Protein AF-A0A9E0HD94-F1 (afdb_monomer_lite)

Secondary structure (DSSP, 8-state):
---PPPP-----PPPPPPPPPPPPPPPPPPPPPPPPPPPPPPP----PPPTT--S-SEEEEEEEE-TTTSSEEEEEEEEESSS--B--HHHHHHHHHHS--EEEEE-TTS-EEEEEEE-TTS-TT-TT-EEEEEEE-TT-STTEEE-TTS-EEE-HHHHHTTSEEEEEEETTGGG-TTS-----EE-BEEETTEEEE--SSSSSPEEEEGGGGSSSS-EE-EE--SPPPSS-BS-EEEEEETTEEEEEEEEE-SSSSSS-EEEEEEE-TTS-EEEEEEEE-SSSSEEEEEEEEE-

pLDDT: mean 83.5, std 15.56, range [37.28, 98.56]

Foldseek 3Di:
DDDDDDDDDDDDDDDDDDDDDDDDDDDDDDDDDDDDDPDPDPDPPDPDPDPDDDAFQKWKWKWFQDPVVNDIFIGTQWGHAVHFIERPLCRNCVLLCVDWWWWFAQAFFRDTFWIFTFHNPFDSPDPVHTHGDTDGDVVTARQWDADPVRDIDGNVQCVVQRRIAMIMTGRPCPVPPPDDPDKAFWWWDADPQWIWTQQAQPPWIKIWHVCQPPDDFKTAIGTDPDDPHPDTIQKDHQDDDDLKGKIFRGWIRRNVPNGTWTWMWIGDNVHFIKIWIWTADPDHGMTGTRYMDTD

Radius of gyration: 24.47 Å; chains: 1; bounding box: 64×77×61 Å

Sequence (295 aa):
MERRFAWSVAVVLSCGRSAEPAGPVPASTPTPTPAPAPAPAPAAADAGPAPGTVGPRYLVGETCKSPQLGRPHLFPLFAGGDLAWTAEASAARAPLAEGPQRFQVLGSRGVRHGHILTDVNGVPDDPRGFVGESHYEEGSGPCAYRLPEQVYIIDAGCGDAGNCGISVAIRGDLAHPKKRPDIAVGQVCVVDAHLIGDLDGDGAAESFPLEGFRGPGDVEGVAHRGAPCPHPRFSWYRMRIGADVLDVLGAADLDRDGNLELLVAFTAAGGPRTVAIYTPASGPIRLERRAAVVR

Structure (mmCIF, N/CA/C/O backbone):
data_AF-A0A9E0HD94-F1
#
_entry.id   AF-A0A9E0HD94-F1
#
loop_
_atom_site.group_PDB
_atom_site.id
_atom_site.type_symbol
_atom_site.label_atom_id
_atom_site.label_alt_id
_atom_site.label_comp_id
_atom_site.label_asym_id
_atom_site.label_entity_id
_atom_site.label_seq_id
_atom_site.pdbx_PDB_ins_code
_atom_site.Cartn_x
_atom_site.Cartn_y
_atom_site.Cartn_z
_atom_site.occupancy
_atom_site.B_iso_or_equiv
_atom_site.auth_seq_id
_atom_site.auth_comp_id
_atom_site.auth_asym_id
_atom_site.auth_atom_id
_atom_site.pdbx_PDB_model_num
ATOM 1 N N . MET A 1 1 ? 44.224 12.547 -35.810 1.00 49.38 1 MET A N 1
ATOM 2 C CA . MET A 1 1 ? 44.662 11.629 -34.735 1.00 49.38 1 MET A CA 1
ATOM 3 C C . MET A 1 1 ? 43.560 10.596 -34.557 1.00 49.38 1 MET A C 1
ATOM 5 O O . MET A 1 1 ? 42.596 10.841 -33.846 1.00 49.38 1 MET A O 1
ATOM 9 N N . GLU A 1 2 ? 43.632 9.505 -35.314 1.00 37.28 2 GLU A N 1
ATOM 10 C CA . GLU A 1 2 ? 42.611 8.452 -35.337 1.00 37.28 2 GLU A CA 1
ATOM 11 C C . GLU A 1 2 ? 42.878 7.446 -34.211 1.00 37.28 2 GLU A C 1
ATOM 13 O O . GLU A 1 2 ? 43.965 6.873 -34.132 1.00 37.28 2 GLU A O 1
ATOM 18 N N . ARG A 1 3 ? 41.900 7.231 -33.324 1.00 52.31 3 ARG A N 1
ATOM 19 C CA . ARG A 1 3 ? 41.955 6.183 -32.297 1.00 52.31 3 ARG A CA 1
ATOM 20 C C . ARG A 1 3 ? 41.199 4.957 -32.800 1.00 52.31 3 ARG A C 1
ATOM 22 O O . ARG A 1 3 ? 39.976 4.970 -32.884 1.00 52.31 3 ARG A O 1
ATOM 29 N N . ARG A 1 4 ? 41.944 3.903 -33.133 1.00 55.53 4 ARG A N 1
ATOM 30 C CA . ARG A 1 4 ? 41.407 2.573 -33.438 1.00 55.53 4 ARG A CA 1
ATOM 31 C C . ARG A 1 4 ? 41.040 1.869 -32.129 1.00 55.53 4 ARG A C 1
ATOM 33 O O . ARG A 1 4 ? 41.898 1.704 -31.267 1.00 55.53 4 ARG A O 1
ATOM 40 N N . PHE A 1 5 ? 39.780 1.462 -31.994 1.00 56.91 5 PHE A N 1
ATOM 41 C CA . PHE A 1 5 ? 39.312 0.568 -30.934 1.00 56.91 5 PHE A CA 1
ATOM 42 C C . PHE A 1 5 ? 39.518 -0.884 -31.378 1.00 56.91 5 PHE A C 1
ATOM 44 O O . PHE A 1 5 ? 38.994 -1.299 -32.411 1.00 56.91 5 PHE A O 1
ATOM 51 N N . ALA A 1 6 ? 40.299 -1.641 -30.609 1.00 55.47 6 ALA A N 1
ATOM 52 C CA . ALA A 1 6 ? 40.468 -3.078 -30.783 1.00 55.47 6 ALA A CA 1
ATOM 53 C C . ALA A 1 6 ? 39.397 -3.819 -29.970 1.00 55.47 6 ALA A C 1
ATOM 55 O O . ALA A 1 6 ? 39.244 -3.574 -28.775 1.00 55.47 6 ALA A O 1
ATOM 56 N N . TRP A 1 7 ? 38.663 -4.714 -30.628 1.00 40.12 7 TRP A N 1
ATOM 57 C CA . TRP A 1 7 ? 37.743 -5.655 -29.997 1.00 40.12 7 TRP A CA 1
ATOM 58 C C . TRP A 1 7 ? 38.488 -6.955 -29.687 1.00 40.12 7 TRP A C 1
ATOM 60 O O . TRP A 1 7 ? 39.113 -7.530 -30.577 1.00 40.12 7 TRP A O 1
ATOM 70 N N . SER A 1 8 ? 38.391 -7.434 -28.448 1.00 54.84 8 SER A N 1
ATOM 71 C CA . SER A 1 8 ? 38.852 -8.769 -28.062 1.00 54.84 8 SER A CA 1
ATOM 72 C C . SER A 1 8 ? 37.667 -9.731 -28.080 1.00 54.84 8 SER A C 1
ATOM 74 O O . SER A 1 8 ? 36.743 -9.601 -27.281 1.00 54.84 8 SER A O 1
ATOM 76 N N . VAL A 1 9 ? 37.700 -10.696 -28.998 1.00 53.12 9 VAL A N 1
ATOM 77 C CA . VAL A 1 9 ? 36.790 -11.847 -29.038 1.00 53.12 9 VAL A CA 1
ATOM 78 C C . VAL A 1 9 ? 37.397 -12.949 -28.171 1.00 53.12 9 VAL A C 1
ATOM 80 O O . VAL A 1 9 ? 38.494 -13.423 -28.459 1.00 53.12 9 VAL A O 1
ATOM 83 N N . ALA A 1 10 ? 36.700 -13.359 -27.112 1.00 56.62 10 ALA A N 1
ATOM 84 C CA . ALA A 1 10 ? 37.068 -14.525 -26.315 1.00 56.62 10 ALA A CA 1
ATOM 85 C C . ALA A 1 10 ? 36.284 -15.749 -26.813 1.00 56.62 10 ALA A C 1
ATOM 87 O O . ALA A 1 10 ? 35.069 -15.831 -26.644 1.00 56.62 10 ALA A O 1
ATOM 88 N N . VAL A 1 11 ? 36.986 -16.695 -27.440 1.00 56.09 11 VAL A N 1
ATOM 89 C CA . VAL A 1 11 ? 36.462 -18.018 -27.805 1.00 56.09 11 VAL A CA 1
ATOM 90 C C . VAL A 1 11 ? 36.754 -18.967 -26.646 1.00 56.09 11 VAL A C 1
ATOM 92 O O . VAL A 1 11 ? 37.914 -19.258 -26.363 1.00 56.09 11 VAL A O 1
ATOM 95 N N . VAL A 1 12 ? 35.713 -19.451 -25.970 1.00 55.88 12 VAL A N 1
ATOM 96 C CA . VAL A 1 12 ? 35.840 -20.499 -24.950 1.00 55.88 12 VAL A CA 1
ATOM 97 C C . VAL A 1 12 ? 35.630 -21.851 -25.629 1.00 55.88 12 VAL A C 1
ATOM 99 O O . VAL A 1 12 ? 34.511 -22.206 -25.991 1.00 55.88 12 VAL A O 1
ATOM 102 N N . LEU A 1 13 ? 36.720 -22.600 -25.817 1.00 52.41 13 LEU A N 1
ATOM 103 C CA . LEU A 1 13 ? 36.672 -24.017 -26.171 1.00 52.41 13 LEU A CA 1
ATOM 104 C C . LEU A 1 13 ? 36.304 -24.839 -24.929 1.00 52.41 13 LEU A C 1
ATOM 106 O O . LEU A 1 13 ? 37.042 -24.866 -23.946 1.00 52.41 13 LEU A O 1
ATOM 110 N N . SER A 1 14 ? 35.167 -25.528 -24.992 1.00 48.47 14 SER A N 1
ATOM 111 C CA . SER A 1 14 ? 34.760 -26.550 -24.029 1.00 48.47 14 SER A CA 1
ATOM 112 C C . SER A 1 14 ? 35.257 -27.919 -24.507 1.00 48.47 14 SER A C 1
ATOM 114 O O . SER A 1 14 ? 34.906 -28.367 -25.599 1.00 48.47 14 SER A O 1
ATOM 116 N N . CYS A 1 15 ? 36.095 -28.577 -23.701 1.00 58.69 15 CYS A N 1
ATOM 117 C CA . CYS A 1 15 ? 36.523 -29.957 -23.921 1.00 58.69 15 CYS A CA 1
ATOM 118 C C . CYS A 1 15 ? 35.435 -30.934 -23.456 1.00 58.69 15 CYS A C 1
ATOM 120 O O . CYS A 1 15 ? 35.037 -30.926 -22.289 1.00 58.69 15 CYS A O 1
ATOM 122 N N . GLY A 1 16 ? 34.999 -31.806 -24.368 1.00 40.94 16 GLY A N 1
ATOM 123 C CA . GLY A 1 16 ? 34.119 -32.932 -24.075 1.00 40.94 16 GLY A CA 1
ATOM 124 C C . GLY A 1 16 ? 34.784 -33.963 -23.159 1.00 40.94 16 GLY A C 1
ATOM 125 O O . GLY A 1 16 ? 35.976 -34.248 -23.279 1.00 40.94 16 GLY A O 1
ATOM 126 N N . ARG A 1 17 ? 34.002 -34.530 -22.235 1.00 49.44 17 ARG A N 1
ATOM 127 C CA . ARG A 1 17 ? 34.401 -35.681 -21.417 1.00 49.44 17 ARG A CA 1
ATOM 128 C C . ARG A 1 17 ? 33.924 -36.976 -22.073 1.00 49.44 17 ARG A C 1
ATOM 130 O O . ARG A 1 17 ? 32.738 -37.125 -22.354 1.00 49.44 17 ARG A O 1
ATOM 137 N N . SER A 1 18 ? 34.873 -37.889 -22.280 1.00 59.66 18 SER A N 1
ATOM 138 C CA . SER A 1 18 ? 34.658 -39.293 -22.638 1.00 59.66 18 SER A CA 1
ATOM 139 C C . SER A 1 18 ? 33.723 -39.988 -21.653 1.00 59.66 18 SER A C 1
ATOM 141 O O . SER A 1 18 ? 33.903 -39.876 -20.441 1.00 59.66 18 SER A O 1
ATOM 143 N N . ALA A 1 19 ? 32.770 -40.745 -22.192 1.00 50.34 19 ALA A N 1
ATOM 144 C CA . ALA A 1 19 ? 31.975 -41.713 -21.454 1.00 50.34 19 ALA A CA 1
ATOM 145 C C . ALA A 1 19 ? 32.777 -43.013 -21.276 1.00 50.34 19 ALA A C 1
ATOM 147 O O . ALA A 1 19 ? 33.280 -43.578 -22.248 1.00 50.34 19 ALA A O 1
ATOM 148 N N . GLU A 1 20 ? 32.892 -43.467 -20.033 1.00 60.94 20 GLU A N 1
ATOM 149 C CA . GLU A 1 20 ? 33.501 -44.740 -19.642 1.00 60.94 20 GLU A CA 1
ATOM 150 C C . GLU A 1 20 ? 32.389 -45.794 -19.419 1.00 60.94 20 GLU A C 1
ATOM 152 O O . GLU A 1 20 ? 31.275 -45.415 -19.038 1.00 60.94 20 GLU A O 1
ATOM 157 N N . PRO A 1 21 ? 32.617 -47.099 -19.675 1.00 57.62 21 PRO A N 1
ATOM 158 C CA . PRO A 1 21 ? 31.572 -48.120 -19.584 1.00 57.62 21 PRO A CA 1
ATOM 159 C C . PRO A 1 21 ? 31.194 -48.456 -18.135 1.00 57.62 21 PRO A C 1
ATOM 161 O O . PRO A 1 21 ? 32.054 -48.642 -17.276 1.00 57.62 21 PRO A O 1
ATOM 164 N N . ALA A 1 22 ? 29.892 -48.601 -17.885 1.00 55.41 22 ALA A N 1
ATOM 165 C CA . ALA A 1 22 ? 29.335 -48.977 -16.590 1.00 55.41 22 ALA A CA 1
ATOM 166 C C . ALA A 1 22 ? 29.683 -50.429 -16.211 1.00 55.41 22 ALA A C 1
ATOM 168 O O . ALA A 1 22 ? 29.331 -51.374 -16.919 1.00 55.41 22 ALA A O 1
ATOM 169 N N . GLY A 1 23 ? 30.348 -50.598 -15.066 1.00 70.62 23 GLY A N 1
ATOM 170 C CA . GLY A 1 23 ? 30.504 -51.888 -14.394 1.00 70.62 23 GLY A CA 1
ATOM 171 C C . GLY A 1 23 ? 29.217 -52.339 -13.679 1.00 70.62 23 GLY A C 1
ATOM 172 O O . GLY A 1 23 ? 28.313 -51.530 -13.456 1.00 70.62 23 GLY A O 1
ATOM 173 N N . PRO A 1 24 ? 29.111 -53.630 -13.315 1.00 63.47 24 PRO A N 1
ATOM 174 C CA . PRO A 1 24 ? 27.914 -54.192 -12.697 1.00 63.47 24 PRO A CA 1
ATOM 175 C C . PRO A 1 24 ? 27.667 -53.631 -11.289 1.00 63.47 24 PRO A C 1
ATOM 177 O O . PRO A 1 24 ? 28.559 -53.593 -10.442 1.00 63.47 24 PRO A O 1
ATOM 180 N N . VAL A 1 25 ? 26.420 -53.215 -11.059 1.00 65.81 25 VAL A N 1
ATOM 181 C CA . VAL A 1 25 ? 25.910 -52.630 -9.812 1.00 65.81 25 VAL A CA 1
ATOM 182 C C . VAL A 1 25 ? 25.813 -53.710 -8.721 1.00 65.81 25 VAL A C 1
ATOM 184 O O . VAL A 1 25 ? 25.130 -54.714 -8.936 1.00 65.81 25 VAL A O 1
ATOM 187 N N . PRO A 1 26 ? 26.450 -53.541 -7.548 1.00 66.19 26 PRO A N 1
ATOM 188 C CA . PRO A 1 26 ? 26.246 -54.436 -6.414 1.00 66.19 26 PRO A CA 1
ATOM 189 C C . PRO A 1 26 ? 24.851 -54.241 -5.802 1.00 66.19 26 PRO A C 1
ATOM 191 O O . PRO A 1 26 ? 24.358 -53.120 -5.679 1.00 66.19 26 PRO A O 1
ATOM 194 N N . ALA A 1 27 ? 24.221 -55.350 -5.405 1.00 63.78 27 ALA A N 1
ATOM 195 C CA . ALA A 1 27 ? 22.911 -55.365 -4.764 1.00 63.78 27 ALA A CA 1
ATOM 196 C C . ALA A 1 27 ? 22.935 -54.571 -3.447 1.00 63.78 27 ALA A C 1
ATOM 198 O O . ALA A 1 27 ? 23.666 -54.904 -2.514 1.00 63.78 27 ALA A O 1
ATOM 199 N N . SER A 1 28 ? 22.131 -53.512 -3.382 1.00 61.22 28 SER A N 1
ATOM 200 C CA . SER A 1 28 ? 21.985 -52.657 -2.209 1.00 61.22 28 SER A CA 1
ATOM 201 C C . SER A 1 28 ? 21.146 -53.338 -1.127 1.00 61.22 28 SER A C 1
ATOM 203 O O . SER A 1 28 ? 19.985 -53.684 -1.350 1.00 61.22 28 SER A O 1
ATOM 205 N N . THR A 1 29 ? 21.735 -53.480 0.058 1.00 69.94 29 THR A N 1
ATOM 206 C CA . THR A 1 29 ? 21.058 -53.780 1.325 1.00 69.94 29 THR A CA 1
ATOM 207 C C . THR A 1 29 ? 19.918 -52.778 1.567 1.00 69.94 29 THR A C 1
ATOM 209 O O . THR A 1 29 ? 20.131 -51.582 1.354 1.00 69.94 29 THR A O 1
ATOM 212 N N . PRO A 1 30 ? 18.720 -53.208 2.008 1.00 66.88 30 PRO A N 1
ATOM 213 C CA . PRO A 1 30 ? 17.604 -52.298 2.238 1.00 66.88 30 PRO A CA 1
ATOM 214 C C . PRO A 1 30 ? 17.922 -51.299 3.358 1.00 66.88 30 PRO A C 1
ATOM 216 O O . PRO A 1 30 ? 18.213 -51.679 4.494 1.00 66.88 30 PRO A O 1
ATOM 219 N N . THR A 1 31 ? 17.850 -50.013 3.022 1.00 66.31 31 THR A N 1
ATOM 220 C CA . THR A 1 31 ? 17.909 -48.894 3.966 1.00 66.31 31 THR A CA 1
ATOM 221 C C . THR A 1 31 ? 16.679 -48.939 4.882 1.00 66.31 31 THR A C 1
ATOM 223 O O . THR A 1 31 ? 15.566 -49.094 4.373 1.00 66.31 31 THR A O 1
ATOM 226 N N . PRO A 1 32 ? 16.828 -48.808 6.213 1.00 69.69 32 PRO A N 1
ATOM 227 C CA . PRO A 1 32 ? 15.685 -48.754 7.118 1.00 69.69 32 PRO A CA 1
ATOM 228 C C . PRO A 1 32 ? 14.795 -47.546 6.798 1.00 69.69 32 PRO A C 1
ATOM 230 O O . PRO A 1 32 ? 15.285 -46.435 6.592 1.00 69.69 32 PRO A O 1
ATOM 233 N N . THR A 1 33 ? 13.482 -47.780 6.768 1.00 73.06 33 THR A N 1
ATOM 234 C CA . THR A 1 33 ? 12.446 -46.755 6.607 1.00 73.06 33 THR A CA 1
ATOM 235 C C . THR A 1 33 ? 12.655 -45.631 7.631 1.00 73.06 33 THR A C 1
ATOM 237 O O . THR A 1 33 ? 12.699 -45.923 8.830 1.00 73.06 33 THR A O 1
ATOM 240 N N . PRO A 1 34 ? 12.782 -44.359 7.206 1.00 67.69 34 PRO A N 1
ATOM 241 C CA . PRO A 1 34 ? 12.858 -43.239 8.131 1.00 67.69 34 PRO A CA 1
ATOM 242 C C . PRO A 1 34 ? 11.598 -43.192 8.995 1.00 67.69 34 PRO A C 1
ATOM 244 O O . PRO A 1 34 ? 10.483 -43.340 8.490 1.00 67.69 34 PRO A O 1
ATOM 247 N N . ALA A 1 35 ? 11.775 -42.979 10.298 1.00 75.00 35 ALA A N 1
ATOM 248 C CA . ALA A 1 35 ? 10.660 -42.707 11.191 1.00 75.00 35 ALA A CA 1
ATOM 249 C C . ALA A 1 35 ? 9.898 -41.456 10.701 1.00 75.00 35 ALA A C 1
ATOM 251 O O . ALA A 1 35 ? 10.542 -40.498 10.259 1.00 75.00 35 ALA A O 1
ATOM 252 N N . PRO A 1 36 ? 8.553 -41.450 10.750 1.00 70.56 36 PRO A N 1
ATOM 253 C CA . PRO A 1 36 ? 7.755 -40.314 10.309 1.00 70.56 36 PRO A CA 1
ATOM 254 C C . PRO A 1 36 ? 8.173 -39.046 11.057 1.00 70.56 36 PRO A C 1
ATOM 256 O O . PRO A 1 36 ? 8.326 -39.054 12.281 1.00 70.56 36 PRO A O 1
ATOM 259 N N . ALA A 1 37 ? 8.377 -37.965 10.301 1.00 71.88 37 ALA A N 1
ATOM 260 C CA . ALA A 1 37 ? 8.676 -36.657 10.861 1.00 71.88 37 ALA A CA 1
ATOM 261 C C . ALA A 1 37 ? 7.563 -36.253 11.851 1.00 71.88 37 ALA A C 1
ATOM 263 O O . ALA A 1 37 ? 6.385 -36.479 11.553 1.00 71.88 37 ALA A O 1
ATOM 264 N N . PRO A 1 38 ? 7.904 -35.681 13.021 1.00 66.81 38 PRO A N 1
ATOM 265 C CA . PRO A 1 38 ? 6.902 -35.201 13.957 1.00 66.81 38 PRO A CA 1
ATOM 266 C C . PRO A 1 38 ? 5.996 -34.189 13.257 1.00 66.81 38 PRO A C 1
ATOM 268 O O . PRO A 1 38 ? 6.482 -33.286 12.573 1.00 66.81 38 PRO A O 1
ATOM 271 N N . ALA A 1 39 ? 4.684 -34.358 13.425 1.00 63.44 39 ALA A N 1
ATOM 272 C CA . ALA A 1 39 ? 3.703 -33.406 12.927 1.00 63.44 39 ALA A CA 1
ATOM 273 C C . ALA A 1 39 ? 4.068 -31.994 13.428 1.00 63.44 39 ALA A C 1
ATOM 275 O O . ALA A 1 39 ? 4.408 -31.854 14.610 1.00 63.44 39 ALA A O 1
ATOM 276 N N . PRO A 1 40 ? 4.036 -30.964 12.562 1.00 59.16 40 PRO A N 1
ATOM 277 C CA . PRO A 1 40 ? 4.337 -29.603 12.977 1.00 59.16 40 PRO A CA 1
ATOM 278 C C . PRO A 1 40 ? 3.433 -29.224 14.149 1.00 59.16 40 PRO A C 1
ATOM 280 O O . PRO A 1 40 ? 2.220 -29.442 14.118 1.00 59.16 40 PRO A O 1
ATOM 283 N N . ALA A 1 41 ? 4.050 -28.703 15.211 1.00 55.62 41 ALA A N 1
ATOM 284 C CA . ALA A 1 41 ? 3.321 -28.189 16.357 1.00 55.62 41 ALA A CA 1
ATOM 285 C C . ALA A 1 41 ? 2.321 -27.126 15.862 1.00 55.62 41 ALA A C 1
ATOM 287 O O . ALA A 1 41 ? 2.722 -26.276 15.061 1.00 55.62 41 ALA A O 1
ATOM 288 N N . PRO A 1 42 ? 1.049 -27.152 16.303 1.00 47.34 42 PRO A N 1
ATOM 289 C CA . PRO A 1 42 ? 0.081 -26.132 15.927 1.00 47.34 42 PRO A CA 1
ATOM 290 C C . PRO A 1 42 ? 0.661 -24.757 16.248 1.00 47.34 42 PRO A C 1
ATOM 292 O O . PRO A 1 42 ? 1.047 -24.503 17.394 1.00 47.34 42 PRO A O 1
ATOM 295 N N . ALA A 1 43 ? 0.746 -23.887 15.241 1.00 49.41 43 ALA A N 1
ATOM 296 C CA . ALA A 1 43 ? 1.046 -22.484 15.472 1.00 49.41 43 ALA A CA 1
ATOM 297 C C . ALA A 1 43 ? 0.063 -21.974 16.532 1.00 49.41 43 ALA A C 1
ATOM 299 O O . ALA A 1 43 ? -1.136 -22.252 16.454 1.00 49.41 43 ALA A O 1
ATOM 300 N N . ALA A 1 44 ? 0.581 -21.311 17.569 1.00 43.06 44 ALA A N 1
ATOM 301 C CA . ALA A 1 44 ? -0.241 -20.817 18.660 1.00 43.06 44 ALA A CA 1
ATOM 302 C C . ALA A 1 44 ? -1.353 -19.940 18.074 1.00 43.06 44 ALA A C 1
ATOM 304 O O . ALA A 1 44 ? -1.072 -18.876 17.526 1.00 43.06 44 ALA A O 1
ATOM 305 N N . ALA A 1 45 ? -2.598 -20.412 18.168 1.00 47.97 45 ALA A N 1
ATOM 306 C CA . ALA A 1 45 ? -3.758 -19.652 17.743 1.00 47.97 45 ALA A CA 1
ATOM 307 C C . ALA A 1 45 ? -3.740 -18.324 18.502 1.00 47.97 45 ALA A C 1
ATOM 309 O O . ALA A 1 45 ? -3.836 -18.294 19.733 1.00 47.97 45 ALA A O 1
ATOM 310 N N . ASP A 1 46 ? -3.547 -17.228 17.771 1.00 49.59 46 ASP A N 1
ATOM 311 C CA . ASP A 1 46 ? -3.693 -15.903 18.338 1.00 49.59 46 ASP A CA 1
ATOM 312 C C . ASP A 1 46 ? -5.095 -15.815 18.928 1.00 49.59 46 ASP A C 1
ATOM 314 O O . ASP A 1 46 ? -6.079 -16.001 18.215 1.00 49.59 46 ASP A O 1
ATOM 318 N N . ALA A 1 47 ? -5.173 -15.586 20.242 1.00 51.75 47 ALA A N 1
ATOM 319 C CA . ALA A 1 47 ? -6.427 -15.342 20.934 1.00 51.75 47 ALA A CA 1
ATOM 320 C C . ALA A 1 47 ? -7.140 -14.194 20.212 1.00 51.75 47 ALA A C 1
ATOM 322 O O . ALA A 1 47 ? -6.741 -13.033 20.327 1.00 51.75 47 ALA A O 1
ATOM 323 N N . GLY A 1 48 ? -8.123 -14.556 19.389 1.00 48.50 48 GLY A N 1
ATOM 324 C CA . GLY A 1 48 ? -8.903 -13.611 18.614 1.00 48.50 48 GLY A CA 1
ATOM 325 C C . GLY A 1 48 ? -9.629 -12.634 19.538 1.00 48.50 48 GLY A C 1
ATOM 326 O O . GLY A 1 48 ? -9.817 -12.923 20.726 1.00 48.50 48 GLY A O 1
ATOM 327 N N . PRO A 1 49 ? -10.028 -11.465 19.015 1.00 48.38 49 PRO A N 1
ATOM 328 C CA . PRO A 1 49 ? -10.845 -10.526 19.768 1.00 48.38 49 PRO A CA 1
ATOM 329 C C . PRO A 1 49 ? -12.108 -11.217 20.304 1.00 48.38 49 PRO A C 1
ATOM 331 O O . PRO A 1 49 ? -12.643 -12.141 19.688 1.00 48.38 49 PRO A O 1
ATOM 334 N N . ALA A 1 50 ? -12.564 -10.780 21.481 1.00 49.66 50 ALA A N 1
ATOM 335 C CA . ALA A 1 50 ? -13.752 -11.328 22.121 1.00 49.66 50 ALA A CA 1
ATOM 336 C C . ALA A 1 50 ? -14.956 -11.289 21.153 1.00 49.66 50 ALA A C 1
ATOM 338 O O . ALA A 1 50 ? -15.166 -10.270 20.489 1.00 49.66 50 ALA A O 1
ATOM 339 N N . PRO A 1 51 ? -15.757 -12.365 21.067 1.00 44.00 51 PRO A N 1
ATOM 340 C CA . PRO A 1 51 ? -16.925 -12.412 20.196 1.00 44.00 51 PRO A CA 1
ATOM 341 C C . PRO A 1 51 ? -17.935 -11.352 20.652 1.00 44.00 51 PRO A C 1
ATOM 343 O O . PRO A 1 51 ? -18.509 -11.468 21.733 1.00 44.00 51 PRO A O 1
ATOM 346 N N . GLY A 1 52 ? -18.138 -10.294 19.862 1.00 49.72 52 GLY A N 1
ATOM 347 C CA . GLY A 1 52 ? -19.127 -9.271 20.216 1.00 49.72 52 GLY A CA 1
ATOM 348 C C . GLY A 1 52 ? -19.244 -8.062 19.293 1.00 49.72 52 GLY A C 1
ATOM 349 O O . GLY A 1 52 ? -20.334 -7.508 19.184 1.00 49.72 52 GLY A O 1
ATOM 350 N N . THR A 1 53 ? -18.189 -7.660 18.588 1.00 54.59 53 THR A N 1
ATOM 351 C CA . THR A 1 53 ? -18.245 -6.487 17.700 1.00 54.59 53 THR A CA 1
ATOM 352 C C . THR A 1 53 ? -17.874 -6.863 16.277 1.00 54.59 53 THR A C 1
ATOM 354 O O . THR A 1 53 ? -16.701 -6.986 15.940 1.00 54.59 53 THR A O 1
ATOM 357 N N . VAL A 1 54 ? -18.892 -7.000 15.423 1.00 66.56 54 VAL A N 1
ATOM 358 C CA . VAL A 1 54 ? -18.709 -7.025 13.967 1.00 66.56 54 VAL A CA 1
ATOM 359 C C . VAL A 1 54 ? -18.126 -5.671 13.564 1.00 66.56 54 VAL A C 1
ATOM 361 O O . VAL A 1 54 ? -18.784 -4.640 13.678 1.00 66.56 54 VAL A O 1
ATOM 364 N N . GLY A 1 55 ? -16.864 -5.650 13.162 1.00 70.12 55 GLY A N 1
ATOM 365 C CA . GLY A 1 55 ? -16.181 -4.456 12.686 1.00 70.12 55 GLY A CA 1
ATOM 366 C C . GLY A 1 55 ? -14.794 -4.816 12.169 1.00 70.12 55 GLY A C 1
ATOM 367 O O . GLY A 1 55 ? -14.365 -5.956 12.343 1.00 70.12 55 GLY A O 1
ATOM 368 N N . PRO A 1 56 ? -14.088 -3.876 11.527 1.00 78.56 56 PRO A N 1
ATOM 369 C CA . PRO A 1 56 ? -12.803 -4.187 10.930 1.00 78.56 56 PRO A CA 1
ATOM 370 C C . PRO A 1 56 ? -11.809 -4.623 12.004 1.00 78.56 56 PRO A C 1
ATOM 372 O O . PRO A 1 56 ? -11.688 -3.997 13.064 1.00 78.56 56 PRO A O 1
ATOM 375 N N . ARG A 1 57 ? -11.110 -5.718 11.717 1.00 88.88 57 ARG A N 1
ATOM 376 C CA . ARG A 1 57 ? -10.041 -6.254 12.559 1.00 88.88 57 ARG A CA 1
ATOM 377 C C . ARG A 1 57 ? -8.721 -5.549 12.275 1.00 88.88 57 ARG A C 1
ATOM 379 O O . ARG A 1 57 ? -7.939 -5.334 13.201 1.00 88.88 57 ARG A O 1
ATOM 386 N N . TYR A 1 58 ? -8.507 -5.160 11.023 1.00 92.50 58 TYR A N 1
ATOM 387 C CA . TYR A 1 58 ? -7.283 -4.529 10.554 1.00 92.50 58 TYR A CA 1
ATOM 388 C C . TYR A 1 58 ? -7.570 -3.129 10.030 1.00 92.50 58 TYR A C 1
ATOM 390 O O . TYR A 1 58 ? -8.577 -2.889 9.360 1.00 92.50 58 TYR A O 1
ATOM 398 N N . LEU A 1 59 ? -6.659 -2.211 10.335 1.00 94.12 59 LEU A N 1
ATOM 399 C CA . LEU A 1 59 ? -6.634 -0.866 9.780 1.00 94.12 59 LEU A CA 1
ATOM 400 C C . LEU A 1 59 ? -5.299 -0.655 9.103 1.00 94.12 59 LEU A C 1
ATOM 402 O O . LEU A 1 59 ? -4.250 -0.902 9.698 1.00 94.12 59 LEU A O 1
ATOM 406 N N . VAL A 1 60 ? -5.345 -0.140 7.886 1.00 95.94 60 VAL A N 1
ATOM 407 C CA . VAL A 1 60 ? -4.152 0.184 7.118 1.00 95.94 60 VAL A CA 1
ATOM 408 C C . VAL A 1 60 ? -4.150 1.674 6.864 1.00 95.94 60 VAL A C 1
ATOM 410 O O . VAL A 1 60 ? -5.141 2.250 6.413 1.00 95.94 60 VAL A O 1
ATOM 413 N N . GLY A 1 61 ? -3.035 2.311 7.183 1.00 95.00 61 GLY A N 1
ATOM 414 C CA . GLY A 1 61 ? -2.838 3.731 6.988 1.00 95.00 61 GLY A CA 1
ATOM 415 C C . GLY A 1 61 ? -1.516 4.037 6.310 1.00 95.00 61 GLY A C 1
ATOM 416 O O . GLY A 1 61 ? -0.559 3.266 6.380 1.00 95.00 61 GLY A O 1
ATOM 417 N N . GLU A 1 62 ? -1.451 5.202 5.690 1.00 94.12 62 GLU A N 1
ATOM 418 C CA . GLU A 1 62 ? -0.215 5.780 5.194 1.00 94.12 62 GLU A CA 1
ATOM 419 C C . GLU A 1 62 ? 0.379 6.669 6.283 1.00 94.12 62 GLU A C 1
ATOM 421 O O . GLU A 1 62 ? -0.244 7.633 6.724 1.00 94.12 62 GLU A O 1
ATOM 426 N N . THR A 1 63 ? 1.584 6.345 6.733 1.00 93.31 63 THR A N 1
ATOM 427 C CA . THR A 1 63 ? 2.329 7.172 7.676 1.00 93.31 63 THR A CA 1
ATOM 428 C C . THR A 1 63 ? 3.341 8.004 6.908 1.00 93.31 63 THR A C 1
ATOM 430 O O . THR A 1 63 ? 4.224 7.453 6.255 1.00 93.31 63 THR A O 1
ATOM 433 N N . CYS A 1 64 ? 3.246 9.325 7.026 1.00 90.38 64 CYS A N 1
ATOM 434 C CA . CYS A 1 64 ? 4.121 10.275 6.351 1.00 90.38 64 CYS A CA 1
ATOM 435 C C . CYS A 1 64 ? 4.871 11.141 7.360 1.00 90.38 64 CYS A C 1
ATOM 437 O O . CYS A 1 64 ? 4.336 11.500 8.410 1.00 90.38 64 CYS A O 1
ATOM 439 N N . LYS A 1 65 ? 6.098 11.555 7.035 1.00 85.94 65 LYS A N 1
ATOM 440 C CA . LYS A 1 65 ? 6.835 12.554 7.825 1.00 85.94 65 LYS A CA 1
ATOM 441 C C . LYS A 1 65 ? 6.870 13.888 7.081 1.00 85.94 65 LYS A C 1
ATOM 443 O O . LYS A 1 65 ? 7.647 14.075 6.149 1.00 85.94 65 LYS A O 1
ATOM 448 N N . SER A 1 66 ? 6.041 14.829 7.536 1.00 77.00 66 SER A N 1
ATOM 449 C CA . SER A 1 66 ? 5.993 16.198 7.008 1.00 77.00 66 SER A CA 1
ATOM 450 C C . SER A 1 66 ? 7.066 17.062 7.684 1.00 77.00 66 SER A C 1
ATOM 452 O O . SER A 1 66 ? 7.113 17.108 8.919 1.00 77.00 66 SER A O 1
ATOM 454 N N . PRO A 1 67 ? 7.890 17.799 6.916 1.00 75.06 67 PRO A N 1
ATOM 455 C CA . PRO A 1 67 ? 8.790 18.805 7.476 1.00 75.06 67 PRO A CA 1
ATOM 456 C C . PRO A 1 67 ? 8.052 19.893 8.267 1.00 75.06 67 PRO A C 1
ATOM 458 O O . PRO A 1 67 ? 8.550 20.345 9.291 1.00 75.06 67 PRO A O 1
ATOM 461 N N . GLN A 1 68 ? 6.852 20.285 7.822 1.00 77.38 68 GLN A N 1
ATOM 462 C CA . GLN A 1 68 ? 6.048 21.340 8.446 1.00 77.38 68 GLN A CA 1
ATOM 463 C C . GLN A 1 68 ? 5.519 20.929 9.821 1.00 77.38 68 GLN A C 1
ATOM 465 O O . GLN A 1 68 ? 5.479 21.748 10.735 1.00 77.38 68 GLN A O 1
ATOM 470 N N . LEU A 1 69 ? 5.109 19.667 9.971 1.00 72.94 69 LEU A N 1
ATOM 471 C CA . LEU A 1 69 ? 4.621 19.149 11.249 1.00 72.94 69 LEU A CA 1
ATOM 472 C C . LEU A 1 69 ? 5.762 18.744 12.188 1.00 72.94 69 LEU A C 1
ATOM 474 O O . LEU A 1 69 ? 5.529 18.571 13.381 1.00 72.94 69 LEU A O 1
ATOM 478 N N . GLY A 1 70 ? 6.976 18.543 11.662 1.00 78.75 70 GLY A N 1
ATOM 479 C CA . GLY A 1 70 ? 8.141 18.087 12.427 1.00 78.75 70 GLY A CA 1
ATOM 480 C C . GLY A 1 70 ? 7.996 16.677 13.017 1.00 78.75 70 GLY A C 1
ATOM 481 O O . GLY A 1 70 ? 8.905 16.197 13.690 1.00 78.75 70 GLY A O 1
ATOM 482 N N . ARG A 1 71 ? 6.872 15.997 12.761 1.00 81.12 71 ARG A N 1
ATOM 483 C CA . ARG A 1 71 ? 6.524 14.685 13.310 1.00 81.12 71 ARG A CA 1
ATOM 484 C C . ARG A 1 71 ? 5.736 13.843 12.302 1.00 81.12 71 ARG A C 1
ATOM 486 O O . ARG A 1 71 ? 5.101 14.406 11.401 1.00 81.12 71 ARG A O 1
ATOM 493 N N 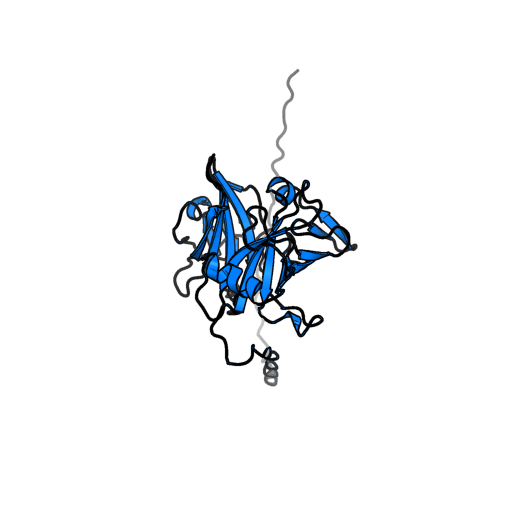. PRO A 1 72 ? 5.783 12.506 12.419 1.00 85.06 72 PRO A N 1
ATOM 494 C CA . PRO A 1 72 ? 4.974 11.631 11.586 1.00 85.06 72 PRO A CA 1
ATOM 495 C C . PRO A 1 72 ? 3.478 11.816 11.837 1.00 85.06 72 PRO A C 1
ATOM 497 O O . PRO A 1 72 ? 3.053 12.086 12.959 1.00 85.06 72 PRO A O 1
ATOM 500 N N . HIS A 1 73 ? 2.699 11.679 10.776 1.00 88.06 73 HIS A N 1
ATOM 501 C CA . HIS A 1 73 ? 1.245 11.750 10.786 1.00 88.06 73 HIS A CA 1
ATOM 502 C C . HIS A 1 73 ? 0.688 10.605 9.942 1.00 88.06 73 HIS A C 1
ATOM 504 O O . HIS A 1 73 ? 1.351 10.108 9.030 1.00 88.06 73 HIS A O 1
ATOM 510 N N . LEU A 1 74 ? -0.510 10.167 10.296 1.00 91.00 74 LEU A N 1
ATOM 511 C CA . LEU A 1 74 ? -1.149 8.965 9.792 1.00 91.00 74 LEU A CA 1
ATOM 512 C C . LEU A 1 74 ? -2.396 9.326 8.991 1.00 91.00 74 LEU A C 1
ATOM 514 O O . LEU A 1 74 ? -3.246 10.085 9.446 1.00 91.00 74 LEU A O 1
ATOM 518 N N . PHE A 1 75 ? -2.564 8.696 7.842 1.00 91.75 75 PHE A N 1
ATOM 519 C CA . PHE A 1 75 ? -3.780 8.770 7.053 1.00 91.75 75 PHE A CA 1
ATOM 520 C C . PHE A 1 75 ? -4.414 7.389 6.982 1.00 91.75 75 PHE A C 1
ATOM 522 O O . PHE A 1 75 ? -3.873 6.528 6.293 1.00 91.75 75 PHE A O 1
ATOM 529 N N . PRO A 1 76 ? -5.532 7.144 7.681 1.00 91.38 76 PRO A N 1
ATOM 530 C CA . PRO A 1 76 ? -6.263 5.891 7.556 1.00 91.38 76 PRO A CA 1
ATOM 531 C C . PRO A 1 76 ? -6.740 5.737 6.114 1.00 91.38 76 PRO A C 1
ATOM 533 O O . PRO A 1 76 ? -7.388 6.641 5.585 1.00 91.38 76 PRO A O 1
ATOM 536 N N . LEU A 1 77 ? -6.377 4.625 5.480 1.00 93.75 77 LEU A N 1
ATOM 537 C CA . LEU A 1 77 ? -6.705 4.345 4.085 1.00 93.75 77 LEU A CA 1
ATOM 538 C C . LEU A 1 77 ? -7.782 3.275 3.995 1.00 93.75 77 LEU A C 1
ATOM 540 O O . LEU A 1 77 ? -8.779 3.466 3.306 1.00 93.75 77 LEU A O 1
ATOM 544 N N . PHE A 1 78 ? -7.572 2.160 4.698 1.00 96.06 78 PHE A N 1
ATOM 545 C CA . PHE A 1 78 ? -8.392 0.968 4.548 1.00 96.06 78 PHE A CA 1
ATOM 546 C C . PHE A 1 78 ? -8.746 0.342 5.888 1.00 96.06 78 PHE A C 1
ATOM 548 O O . PHE A 1 78 ? -7.997 0.422 6.865 1.00 96.06 78 PHE A O 1
ATOM 555 N N . ALA A 1 79 ? -9.887 -0.329 5.889 1.00 94.62 79 ALA A N 1
ATOM 556 C CA . ALA A 1 79 ? -10.352 -1.196 6.954 1.00 94.62 79 ALA A CA 1
ATOM 557 C C . ALA A 1 79 ? -10.683 -2.572 6.362 1.00 94.62 79 ALA A C 1
ATOM 559 O O . ALA A 1 79 ? -11.238 -2.640 5.265 1.00 94.62 79 ALA A O 1
ATOM 560 N N . GLY A 1 80 ? -10.343 -3.648 7.072 1.00 93.44 80 GLY A N 1
ATOM 561 C CA . GLY A 1 80 ? -10.558 -5.021 6.602 1.00 93.44 80 GLY A CA 1
ATOM 562 C C . GLY A 1 80 ? -10.466 -6.076 7.705 1.00 93.44 80 GLY A C 1
ATOM 563 O O . GLY A 1 80 ? -10.529 -5.757 8.900 1.00 93.44 80 GLY A O 1
ATOM 564 N N . GLY A 1 81 ? -10.328 -7.338 7.298 1.00 86.62 81 GLY A N 1
ATOM 565 C CA . GLY A 1 81 ? -10.284 -8.519 8.163 1.00 86.62 81 GLY A CA 1
ATOM 566 C C . GLY A 1 81 ? -11.525 -9.377 7.991 1.00 86.62 81 GLY A C 1
ATOM 567 O O . GLY A 1 81 ? -11.776 -9.883 6.908 1.00 86.62 81 GLY A O 1
ATOM 568 N N . ASP A 1 82 ? -12.349 -9.488 9.034 1.00 81.69 82 ASP A N 1
ATOM 569 C CA . ASP A 1 82 ? -13.597 -10.271 8.968 1.00 81.69 82 ASP A CA 1
ATOM 570 C C . ASP A 1 82 ? -14.630 -9.683 7.975 1.00 81.69 82 ASP A C 1
ATOM 572 O O . ASP A 1 82 ? -15.666 -10.287 7.698 1.00 81.69 82 ASP A O 1
ATOM 576 N N . LEU A 1 83 ? -14.359 -8.483 7.452 1.00 83.75 83 LEU A N 1
ATOM 577 C CA . LEU A 1 83 ? -15.107 -7.808 6.400 1.00 83.75 83 LEU A CA 1
ATOM 578 C C . LEU A 1 83 ? -14.198 -7.604 5.188 1.00 83.75 83 LEU A C 1
ATOM 580 O O . LEU A 1 83 ? -12.992 -7.402 5.340 1.00 83.75 83 LEU A O 1
ATOM 584 N N . ALA A 1 84 ? -14.802 -7.554 3.999 1.00 92.06 84 ALA A N 1
ATOM 585 C CA . ALA A 1 84 ? -14.097 -7.166 2.785 1.00 92.06 84 ALA A CA 1
ATOM 586 C C . ALA A 1 84 ? -13.401 -5.806 2.960 1.00 92.06 84 ALA A C 1
ATOM 588 O O . ALA A 1 84 ? -13.958 -4.886 3.571 1.00 92.06 84 ALA A O 1
ATOM 589 N N . TRP A 1 85 ? -12.199 -5.685 2.395 1.00 96.06 85 TRP A N 1
ATOM 590 C CA . TRP A 1 85 ? -11.442 -4.439 2.391 1.00 96.06 85 TRP A CA 1
ATOM 591 C C . TRP A 1 85 ? -12.284 -3.283 1.846 1.00 96.06 85 TRP A C 1
ATOM 593 O O . TRP A 1 85 ? -12.900 -3.381 0.787 1.00 96.06 85 TRP A O 1
ATOM 603 N N . THR A 1 86 ? -12.287 -2.167 2.568 1.00 95.94 86 THR A N 1
ATOM 604 C CA . THR A 1 86 ? -13.020 -0.958 2.192 1.00 95.94 86 THR A CA 1
ATOM 605 C C . THR A 1 86 ? -12.162 0.286 2.372 1.00 95.94 86 THR A C 1
ATOM 607 O O . THR A 1 86 ? -11.346 0.364 3.291 1.00 95.94 86 THR A O 1
ATOM 610 N N . ALA A 1 87 ? -12.367 1.262 1.487 1.00 95.06 87 ALA A N 1
ATOM 611 C CA . ALA A 1 87 ? -11.788 2.604 1.554 1.00 95.06 87 ALA A CA 1
ATOM 612 C C . ALA A 1 87 ? -12.785 3.646 2.092 1.00 95.06 87 ALA A C 1
ATOM 614 O O . ALA A 1 87 ? -12.499 4.844 2.083 1.00 95.06 87 ALA A O 1
ATOM 615 N N . GLU A 1 88 ? -13.967 3.211 2.542 1.00 93.62 88 GLU A N 1
ATOM 616 C CA . GLU A 1 88 ? -14.953 4.105 3.140 1.00 93.62 88 GLU A CA 1
ATOM 617 C C . GLU A 1 88 ? -14.362 4.777 4.380 1.00 93.62 88 GLU A C 1
ATOM 619 O O . GLU A 1 88 ? -13.978 4.119 5.353 1.00 93.62 88 GLU A O 1
ATOM 624 N N . ALA A 1 89 ? -14.308 6.110 4.358 1.00 88.88 89 ALA A N 1
ATOM 625 C CA . ALA A 1 89 ? -13.662 6.884 5.413 1.00 88.88 89 ALA A CA 1
ATOM 626 C C . ALA A 1 89 ? -14.290 6.618 6.789 1.00 88.88 89 ALA A C 1
ATOM 628 O O . ALA A 1 89 ? -13.578 6.573 7.791 1.00 88.88 89 ALA A O 1
ATOM 629 N N . SER A 1 90 ? -15.606 6.391 6.845 1.00 89.25 90 SER A N 1
ATOM 630 C CA . SER A 1 90 ? -16.307 6.042 8.081 1.00 89.25 90 SER A CA 1
ATOM 631 C C . SER A 1 90 ? -15.831 4.704 8.653 1.00 89.25 90 SER A C 1
ATOM 633 O O . SER A 1 90 ? -15.619 4.613 9.857 1.00 89.25 90 SER A O 1
ATOM 635 N N . ALA A 1 91 ? -15.576 3.694 7.817 1.00 90.56 91 ALA A N 1
ATOM 636 C CA . ALA A 1 91 ? -15.073 2.394 8.256 1.00 90.56 91 ALA A CA 1
ATOM 637 C C . ALA A 1 91 ? -13.603 2.460 8.701 1.00 90.56 91 ALA A C 1
ATOM 639 O O . ALA A 1 91 ? -13.261 1.937 9.761 1.00 90.56 91 ALA A O 1
ATOM 640 N N . ALA A 1 92 ? -12.746 3.147 7.938 1.00 89.38 92 ALA A N 1
ATOM 641 C CA . ALA A 1 92 ? -11.328 3.310 8.275 1.00 89.38 92 ALA A CA 1
ATOM 642 C C . ALA A 1 92 ? -11.100 4.174 9.530 1.00 89.38 92 ALA A C 1
ATOM 644 O O . ALA A 1 92 ? -10.094 4.007 10.222 1.00 89.38 92 ALA A O 1
ATOM 645 N N . ARG A 1 93 ? -12.026 5.093 9.843 1.00 88.25 93 ARG A N 1
ATOM 646 C CA . ARG A 1 93 ? -11.917 6.012 10.989 1.00 88.25 93 ARG A CA 1
ATOM 647 C C . ARG A 1 93 ? -12.727 5.603 12.210 1.00 88.25 93 ARG A C 1
ATOM 649 O O . ARG A 1 93 ? -12.347 6.006 13.304 1.00 88.25 93 ARG A O 1
ATOM 656 N N . ALA A 1 94 ? -13.799 4.821 12.069 1.00 87.00 94 ALA A N 1
ATOM 657 C CA . ALA A 1 94 ? -14.651 4.444 13.200 1.00 87.00 94 ALA A CA 1
ATOM 658 C C . ALA A 1 94 ? -13.857 3.873 14.393 1.00 87.00 94 ALA A C 1
ATOM 660 O O . ALA A 1 94 ? -14.057 4.364 15.503 1.00 87.00 94 ALA A O 1
ATOM 661 N N . PRO A 1 95 ? -12.878 2.964 14.210 1.00 87.75 95 PRO A N 1
ATOM 662 C CA . PRO A 1 95 ? -12.087 2.466 15.340 1.00 87.75 95 PRO A CA 1
ATOM 663 C C . PRO A 1 95 ? -11.240 3.533 16.045 1.00 87.75 95 PRO A C 1
ATOM 665 O O . PRO A 1 95 ? -10.893 3.366 17.210 1.00 87.75 95 PRO A O 1
ATOM 668 N N . LEU A 1 96 ? -10.897 4.626 15.360 1.00 86.19 96 LEU A N 1
ATOM 669 C CA . LEU A 1 96 ? -10.149 5.750 15.936 1.00 86.19 96 LEU A CA 1
ATOM 670 C C . LEU A 1 96 ? -11.042 6.618 16.828 1.00 86.19 96 LEU A C 1
ATOM 672 O O . LEU A 1 96 ? -10.551 7.236 17.765 1.00 86.19 96 LEU A O 1
ATOM 676 N N . ALA A 1 97 ? -12.352 6.641 16.560 1.00 84.38 97 ALA A N 1
ATOM 677 C CA . ALA A 1 97 ? -13.335 7.308 17.411 1.00 84.38 97 ALA A CA 1
ATOM 678 C C . ALA A 1 97 ? -13.676 6.489 18.671 1.00 84.38 97 ALA A C 1
ATOM 680 O O . ALA A 1 97 ? -14.117 7.051 19.670 1.00 84.38 97 ALA A O 1
ATOM 681 N N . GLU A 1 98 ? -13.463 5.170 18.642 1.00 85.25 98 GLU A N 1
ATOM 682 C CA . GLU A 1 98 ? -13.666 4.281 19.796 1.00 85.25 98 GLU A CA 1
ATOM 683 C C . GLU A 1 98 ? -12.536 4.379 20.832 1.00 85.25 98 GLU A C 1
ATOM 685 O O . GLU A 1 98 ? -12.722 4.016 21.995 1.00 85.25 98 GLU A O 1
ATOM 690 N N . GLY A 1 99 ? -11.360 4.858 20.423 1.00 87.06 99 GLY A N 1
ATOM 691 C CA . GLY A 1 99 ? -10.202 5.033 21.287 1.00 87.06 99 GLY A CA 1
ATOM 692 C C . GLY A 1 99 ? -8.883 5.008 20.515 1.00 87.06 99 GLY A C 1
ATOM 693 O O . GLY A 1 99 ? -8.875 4.891 19.286 1.00 87.06 99 GLY A O 1
ATOM 694 N N . PRO A 1 100 ? -7.744 5.096 21.227 1.00 89.12 100 PRO A N 1
ATOM 695 C CA . PRO A 1 100 ? -6.431 5.045 20.608 1.00 89.12 100 PRO A CA 1
ATOM 696 C C . PRO A 1 100 ? -6.256 3.750 19.817 1.00 89.12 100 PRO A C 1
ATOM 698 O O . PRO A 1 100 ? -6.770 2.695 20.185 1.00 89.12 100 PRO A O 1
ATOM 701 N N . GLN A 1 101 ? -5.486 3.814 18.743 1.00 90.31 101 GLN A N 1
ATOM 702 C CA . GLN A 1 101 ? -5.067 2.656 17.971 1.00 90.31 101 GLN A CA 1
ATOM 703 C C . GLN A 1 101 ? -3.558 2.722 17.789 1.00 90.31 101 GLN A C 1
ATOM 705 O O . GLN A 1 101 ? -2.966 3.799 17.675 1.00 90.31 101 GLN A O 1
ATOM 710 N N . ARG A 1 102 ? -2.919 1.555 17.775 1.00 91.69 102 ARG A N 1
ATOM 711 C CA . ARG A 1 102 ? -1.476 1.440 17.584 1.00 91.69 102 ARG A CA 1
ATOM 712 C C . ARG A 1 102 ? -1.179 1.007 16.158 1.00 91.69 102 ARG A C 1
ATOM 714 O O . ARG A 1 102 ? -1.302 -0.168 15.833 1.00 91.69 102 ARG A O 1
ATOM 721 N N . PHE A 1 103 ? -0.715 1.947 15.348 1.00 93.38 103 PHE A N 1
ATOM 722 C CA . PHE A 1 103 ? -0.262 1.690 13.989 1.00 93.38 103 PHE A CA 1
ATOM 723 C C . PHE A 1 103 ? 1.221 1.377 13.987 1.00 93.38 103 PHE A C 1
ATOM 725 O O . PHE A 1 103 ? 2.050 2.214 14.330 1.00 93.38 103 PHE A O 1
ATOM 732 N N . GLN A 1 104 ? 1.568 0.165 13.596 1.00 93.38 104 GLN A N 1
ATOM 733 C CA . GLN A 1 104 ? 2.942 -0.255 13.392 1.00 93.38 104 GLN A CA 1
ATOM 734 C C . GLN A 1 104 ? 3.425 0.258 12.057 1.00 93.38 104 GLN A C 1
ATOM 736 O O . GLN A 1 104 ? 2.759 0.049 11.053 1.00 93.38 104 GLN A O 1
ATOM 741 N N . VAL A 1 105 ? 4.579 0.906 12.044 1.00 93.31 105 VAL A N 1
ATOM 742 C CA . VAL A 1 105 ? 5.115 1.515 10.830 1.00 93.31 105 VAL A CA 1
ATOM 743 C C . VAL A 1 105 ? 6.145 0.580 10.226 1.00 93.31 105 VAL A C 1
ATOM 745 O O . VAL A 1 105 ? 7.134 0.226 10.883 1.00 93.31 105 VAL A O 1
ATOM 748 N N . LEU A 1 106 ? 5.890 0.180 8.984 1.00 93.25 106 LEU A N 1
ATOM 749 C CA . LEU A 1 106 ? 6.789 -0.645 8.193 1.00 93.25 106 LEU A CA 1
ATOM 750 C C . LEU A 1 106 ? 7.714 0.280 7.395 1.00 93.25 106 LEU A C 1
ATOM 752 O O . LEU A 1 106 ? 7.269 1.248 6.782 1.00 93.25 106 LEU A O 1
ATOM 756 N N . GLY A 1 107 ? 9.015 0.018 7.471 1.00 91.31 107 GLY A N 1
ATOM 757 C CA . GLY A 1 107 ? 10.025 0.730 6.693 1.00 91.31 107 GLY A CA 1
ATOM 758 C C . GLY A 1 107 ? 10.113 0.203 5.269 1.00 91.31 107 GLY A C 1
ATOM 759 O O . GLY A 1 107 ? 9.484 -0.794 4.921 1.00 91.31 107 GLY A O 1
ATOM 760 N N . SER A 1 108 ? 10.992 0.790 4.461 1.00 88.75 108 SER A N 1
ATOM 761 C CA . SER A 1 108 ? 11.114 0.485 3.023 1.00 88.75 108 SER A CA 1
ATOM 762 C C . SER A 1 108 ? 11.597 -0.938 2.694 1.00 88.75 108 SER A C 1
ATOM 764 O O . SER A 1 108 ? 11.569 -1.362 1.538 1.00 88.75 108 SER A O 1
ATOM 766 N N . ARG A 1 109 ? 12.027 -1.706 3.706 1.00 89.50 109 ARG A N 1
ATOM 767 C CA . ARG A 1 109 ? 12.357 -3.142 3.608 1.00 89.50 109 ARG A CA 1
ATOM 768 C C . ARG A 1 109 ? 11.328 -4.067 4.271 1.00 89.50 109 ARG A C 1
ATOM 770 O O . ARG A 1 109 ? 11.621 -5.243 4.451 1.00 89.50 109 ARG A O 1
ATOM 777 N N . GLY A 1 110 ? 10.175 -3.546 4.688 1.00 89.62 110 GLY A N 1
ATOM 778 C CA . GLY A 1 110 ? 9.127 -4.308 5.380 1.00 89.62 110 GLY A CA 1
ATOM 779 C C . GLY A 1 110 ? 9.443 -4.583 6.850 1.00 89.62 110 GLY A C 1
ATOM 780 O O . GLY A 1 110 ? 8.628 -5.132 7.583 1.00 89.62 110 GLY A O 1
ATOM 781 N N . VAL A 1 111 ? 10.621 -4.163 7.320 1.00 90.62 111 VAL A N 1
ATOM 782 C CA . VAL A 1 111 ? 10.991 -4.236 8.734 1.00 90.62 111 VAL A CA 1
ATOM 783 C C . VAL A 1 111 ? 10.169 -3.216 9.508 1.00 90.62 111 VAL A C 1
ATOM 785 O O . VAL A 1 111 ? 9.925 -2.106 9.050 1.00 90.62 111 VAL A O 1
ATOM 788 N N . ARG A 1 112 ? 9.760 -3.566 10.719 1.00 89.19 112 ARG A N 1
ATOM 789 C CA . ARG A 1 112 ? 9.068 -2.647 11.621 1.00 89.19 112 ARG A CA 1
ATOM 790 C C . ARG A 1 112 ? 10.048 -1.638 12.212 1.00 89.19 112 ARG A C 1
ATOM 792 O O . ARG A 1 112 ? 11.008 -2.038 12.862 1.00 89.19 112 ARG A O 1
ATOM 799 N N . HIS A 1 113 ? 9.772 -0.347 12.050 1.00 87.62 113 HIS A N 1
ATOM 800 C CA . HIS A 1 113 ? 10.639 0.727 12.557 1.00 87.62 113 HIS A CA 1
ATOM 801 C C . HIS A 1 113 ? 10.098 1.416 13.813 1.00 87.62 113 HIS A C 1
ATOM 803 O O . HIS A 1 113 ? 10.850 2.091 14.514 1.00 87.62 113 HIS A O 1
ATOM 809 N N . GLY A 1 114 ? 8.816 1.248 14.122 1.00 89.81 114 GLY A N 1
ATOM 810 C CA . GLY A 1 114 ? 8.198 1.884 15.277 1.00 89.81 114 GLY A CA 1
ATOM 811 C C . GLY A 1 114 ? 6.687 1.751 15.260 1.00 89.81 114 GLY A C 1
ATOM 812 O O . GLY A 1 114 ? 6.130 0.890 14.572 1.00 89.81 114 GLY A O 1
ATOM 813 N N . HIS A 1 115 ? 6.027 2.611 16.026 1.00 91.56 115 HIS A N 1
ATOM 814 C CA . HIS A 1 115 ? 4.581 2.751 15.973 1.00 91.56 115 HIS A CA 1
ATOM 815 C C . HIS A 1 115 ? 4.122 4.187 16.223 1.00 91.56 115 HIS A C 1
ATOM 817 O O . HIS A 1 115 ? 4.832 4.988 16.832 1.00 91.56 115 HIS A O 1
ATOM 823 N N . ILE A 1 116 ? 2.908 4.479 15.766 1.00 90.94 116 ILE A N 1
ATOM 824 C CA . ILE A 1 116 ? 2.132 5.661 16.125 1.00 90.94 116 ILE A CA 1
ATOM 825 C C . ILE A 1 116 ? 0.970 5.191 16.994 1.00 90.94 116 ILE A C 1
ATOM 827 O O . ILE A 1 116 ? 0.195 4.327 16.582 1.00 90.94 116 ILE A O 1
ATOM 831 N N . LEU A 1 117 ? 0.853 5.748 18.194 1.00 91.00 117 LEU A N 1
ATOM 832 C CA . LEU A 1 117 ? -0.335 5.625 19.026 1.00 91.00 117 LEU A CA 1
ATOM 833 C C . LEU A 1 117 ? -1.231 6.833 18.750 1.00 91.00 117 LEU A C 1
ATOM 835 O O . LEU A 1 117 ? -0.845 7.960 19.052 1.00 91.00 117 LEU A O 1
ATOM 839 N N . THR A 1 118 ? -2.392 6.626 18.132 1.00 87.31 118 THR A N 1
ATOM 840 C CA . THR A 1 118 ? -3.301 7.737 17.813 1.00 87.31 118 THR A CA 1
ATOM 841 C C . THR A 1 118 ? -3.852 8.363 19.093 1.00 87.31 118 THR A C 1
ATOM 843 O O . THR A 1 118 ? -4.212 7.652 20.026 1.00 87.31 118 THR A O 1
ATOM 846 N N . ASP A 1 119 ? -3.912 9.692 19.152 1.00 78.00 119 ASP A N 1
ATOM 847 C CA . ASP A 1 119 ? -4.470 10.408 20.304 1.00 78.00 119 ASP A CA 1
ATOM 848 C C . ASP A 1 119 ? -6.007 10.283 20.319 1.00 78.00 119 ASP A C 1
ATOM 850 O O . ASP A 1 119 ? -6.638 10.382 19.266 1.00 78.00 119 ASP A O 1
ATOM 854 N N . VAL A 1 120 ? -6.611 10.121 21.505 1.00 64.06 120 VAL A N 1
ATOM 855 C CA . VAL A 1 120 ? -8.074 10.211 21.702 1.00 64.06 120 VAL A CA 1
ATOM 856 C C . VAL A 1 120 ? -8.640 11.568 21.285 1.00 64.06 120 VAL A C 1
ATOM 858 O O . VAL A 1 120 ? -9.806 11.661 20.918 1.00 64.06 120 VAL A O 1
ATOM 861 N N . ASN A 1 121 ? -7.816 12.617 21.341 1.00 62.78 121 ASN A N 1
ATOM 862 C CA . ASN A 1 121 ? -8.170 13.978 20.942 1.00 62.78 121 ASN A CA 1
ATOM 863 C C . ASN A 1 121 ? -7.690 14.325 19.526 1.00 62.78 121 ASN A C 1
ATOM 865 O O . ASN A 1 121 ? -7.829 15.472 19.095 1.00 62.78 121 ASN A O 1
ATOM 869 N N . GLY A 1 122 ? -7.083 13.374 18.808 1.00 63.53 122 GLY A N 1
ATOM 870 C CA . GLY A 1 122 ? -6.672 13.588 17.427 1.00 63.53 122 GLY A CA 1
ATOM 871 C C . GLY A 1 122 ? -7.902 13.901 16.582 1.00 63.53 122 GLY A C 1
ATOM 872 O O . GLY A 1 122 ? -8.841 13.115 16.574 1.00 63.53 122 GLY A O 1
ATOM 873 N N . VAL A 1 123 ? -7.913 15.047 15.892 1.00 57.50 123 VAL A N 1
ATOM 874 C CA . VAL A 1 123 ? -9.039 15.448 15.035 1.00 57.50 123 VAL A CA 1
ATOM 875 C C . VAL A 1 123 ? -9.129 14.463 13.871 1.00 57.50 123 VAL A C 1
ATOM 877 O O . VAL A 1 123 ? -8.245 14.490 13.008 1.00 57.50 123 VAL A O 1
ATOM 880 N N . PRO A 1 124 ? -10.174 13.615 13.801 1.00 56.91 124 PRO A N 1
ATOM 881 C CA . PRO A 1 124 ? -10.218 12.562 12.798 1.00 56.91 124 PRO A CA 1
ATOM 882 C C . PRO A 1 124 ? -10.300 13.071 11.363 1.00 56.91 124 PRO A C 1
ATOM 884 O O . PRO A 1 124 ? -9.923 12.373 10.424 1.00 56.91 124 PRO A O 1
ATOM 887 N N . ASP A 1 125 ? -10.759 14.312 11.215 1.00 60.12 125 ASP A N 1
ATOM 888 C CA . ASP A 1 125 ? -11.016 14.969 9.944 1.00 60.12 125 ASP A CA 1
ATOM 889 C C . ASP A 1 125 ? -9.922 15.951 9.512 1.00 60.12 125 ASP A C 1
ATOM 891 O O . ASP A 1 125 ? -10.132 16.684 8.547 1.00 60.12 125 ASP A O 1
ATOM 895 N N . ASP A 1 126 ? -8.750 15.978 10.164 1.00 64.94 126 ASP A N 1
ATOM 896 C CA . ASP A 1 126 ? -7.652 16.818 9.673 1.00 64.94 126 ASP A CA 1
ATOM 897 C C . ASP A 1 126 ? -7.203 16.303 8.288 1.00 64.94 126 ASP A C 1
ATOM 899 O O . ASP A 1 126 ? -6.728 15.165 8.173 1.00 64.94 126 ASP A O 1
ATOM 903 N N . PRO A 1 127 ? -7.315 17.110 7.213 1.00 65.00 127 PRO A N 1
ATOM 904 C CA . PRO A 1 127 ? -6.853 16.711 5.884 1.00 65.00 127 PRO A CA 1
ATOM 905 C C . PRO A 1 127 ? -5.336 16.482 5.836 1.00 65.00 127 PRO A C 1
ATOM 907 O O . PRO A 1 127 ? -4.835 15.883 4.889 1.00 65.00 127 PRO A O 1
ATOM 910 N N . ARG A 1 128 ? -4.598 16.932 6.857 1.00 68.88 128 ARG A N 1
ATOM 911 C CA . ARG A 1 128 ? -3.162 16.696 7.048 1.00 68.88 128 ARG A CA 1
ATOM 912 C C . ARG A 1 128 ? -2.872 15.412 7.827 1.00 68.88 128 ARG A C 1
ATOM 914 O O . ARG A 1 128 ? -1.707 15.134 8.081 1.00 68.88 128 ARG A O 1
ATOM 921 N N . GLY A 1 129 ? -3.895 14.634 8.176 1.00 71.38 129 GLY A N 1
ATOM 922 C CA . GLY A 1 129 ? -3.770 13.338 8.832 1.00 71.38 129 GLY A CA 1
ATOM 923 C C . GLY A 1 129 ? -3.841 13.408 10.354 1.00 71.38 129 GLY A C 1
ATOM 924 O O . GLY A 1 129 ? -3.728 14.462 10.978 1.00 71.38 129 GLY A O 1
ATOM 925 N N . PHE A 1 130 ? -4.019 12.239 10.955 1.00 75.12 130 PHE A N 1
ATOM 926 C CA . PHE A 1 130 ? -4.021 12.047 12.393 1.00 75.12 130 PHE A CA 1
ATOM 927 C C . PHE A 1 130 ? -2.613 12.215 12.923 1.00 75.12 130 PHE A C 1
ATOM 929 O O . PHE A 1 130 ? -1.664 11.598 12.434 1.00 75.12 130 PHE A O 1
ATOM 936 N N . VAL A 1 131 ? -2.490 12.997 13.984 1.00 75.44 131 VAL A N 1
ATOM 937 C CA . VAL A 1 131 ? -1.262 13.019 14.756 1.00 75.44 131 VAL A CA 1
ATOM 938 C C . VAL A 1 131 ? -1.440 12.166 16.001 1.00 75.44 131 VAL A C 1
ATOM 940 O O . VAL A 1 131 ? -2.472 12.223 16.663 1.00 75.44 131 VAL A O 1
ATOM 943 N N . GLY A 1 132 ? -0.426 11.364 16.299 1.00 80.38 132 GLY A N 1
ATOM 944 C CA . GLY A 1 132 ? -0.352 10.554 17.502 1.00 80.38 132 GLY A CA 1
ATOM 945 C C . GLY A 1 132 ? 1.008 10.673 18.174 1.00 80.38 132 GLY A C 1
ATOM 946 O O . GLY A 1 132 ? 1.915 11.351 17.677 1.00 80.38 132 GLY A O 1
ATOM 947 N N . GLU A 1 133 ? 1.153 9.982 19.297 1.00 86.00 133 GLU A N 1
ATOM 948 C CA . GLU A 1 133 ? 2.447 9.779 19.934 1.00 86.00 133 GLU A CA 1
ATOM 949 C C . GLU A 1 133 ? 3.262 8.796 19.098 1.00 86.00 133 GLU A C 1
ATOM 951 O O . GLU A 1 133 ? 2.868 7.655 18.848 1.00 86.00 133 GLU A O 1
ATOM 956 N N . SER A 1 134 ? 4.402 9.266 18.607 1.00 85.81 134 SER A N 1
ATOM 957 C CA . SER A 1 134 ? 5.291 8.478 17.773 1.00 85.81 134 SER A CA 1
ATOM 958 C C . SER A 1 134 ? 6.416 7.861 18.594 1.00 85.81 134 SER A C 1
ATOM 960 O O . SER A 1 134 ? 7.222 8.587 19.176 1.00 85.81 134 SER A O 1
ATOM 962 N N . HIS A 1 135 ? 6.532 6.539 18.552 1.00 87.94 135 HIS A N 1
ATOM 963 C CA . HIS A 1 135 ? 7.614 5.787 19.178 1.00 87.94 135 HIS A CA 1
ATOM 964 C C . HIS A 1 135 ? 8.425 5.079 18.094 1.00 87.94 135 HIS A C 1
ATOM 966 O O . HIS A 1 135 ? 8.128 3.948 17.697 1.00 87.94 135 HIS A O 1
ATOM 972 N N . TYR A 1 136 ? 9.438 5.785 17.605 1.00 84.19 136 TYR A N 1
ATOM 973 C CA . TYR A 1 136 ? 10.405 5.300 16.627 1.00 84.19 136 TYR A CA 1
ATOM 974 C C . TYR A 1 136 ? 11.732 5.004 17.318 1.00 84.19 136 TYR A C 1
ATOM 976 O O . TYR A 1 136 ? 12.114 5.689 18.267 1.00 84.19 136 TYR A O 1
ATOM 984 N N . GLU A 1 137 ? 12.440 3.991 16.833 1.00 78.31 137 GLU A N 1
ATOM 985 C CA . GLU A 1 137 ? 13.877 3.888 17.085 1.00 78.31 1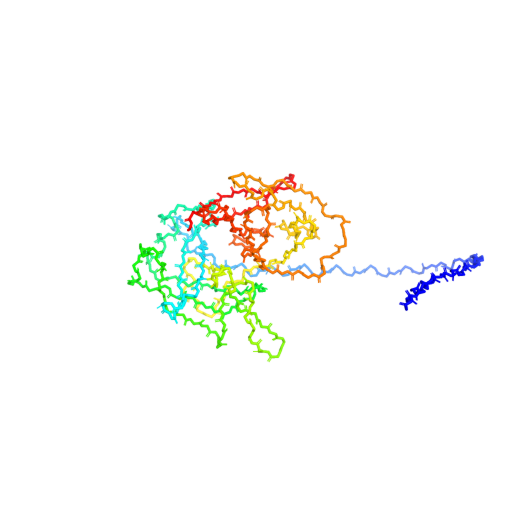37 GLU A CA 1
ATOM 986 C C . GLU A 1 137 ? 14.578 5.116 16.464 1.00 78.31 137 GLU A C 1
ATOM 988 O O . GLU A 1 137 ? 14.083 5.708 15.507 1.00 78.31 137 GLU A O 1
ATOM 993 N N . GLU A 1 138 ? 15.688 5.582 17.033 1.00 72.69 138 GLU A N 1
ATOM 994 C CA . GLU A 1 138 ? 16.309 6.845 16.613 1.00 72.69 138 GLU A CA 1
ATOM 995 C C . GLU A 1 138 ? 16.630 6.854 15.104 1.00 72.69 138 GLU A C 1
ATOM 997 O O . GLU A 1 138 ? 17.282 5.951 14.585 1.00 72.69 138 GLU A O 1
ATOM 1002 N N . GLY A 1 139 ? 16.122 7.859 14.379 1.00 69.19 139 GLY A N 1
ATOM 1003 C CA . GLY A 1 139 ? 16.270 7.955 12.920 1.00 69.19 139 GLY A CA 1
ATOM 1004 C C . GLY A 1 139 ? 15.385 6.998 12.108 1.00 69.19 139 GLY A C 1
ATOM 1005 O O . GLY A 1 139 ? 15.454 7.005 10.878 1.00 69.19 139 GLY A O 1
ATOM 1006 N N . SER A 1 140 ? 14.533 6.206 12.760 1.00 78.25 140 SER A N 1
ATOM 1007 C CA . SER A 1 140 ? 13.624 5.274 12.107 1.00 78.25 140 SER A CA 1
ATOM 1008 C C . SER A 1 140 ? 12.322 5.961 11.656 1.00 78.25 140 SER A C 1
ATOM 1010 O O . SER A 1 140 ? 11.907 7.001 12.171 1.00 78.25 140 SER A O 1
ATOM 1012 N N . GLY A 1 141 ? 11.704 5.424 10.607 1.00 85.44 141 GLY A N 1
ATOM 1013 C CA . GLY A 1 141 ? 10.538 6.006 9.949 1.00 85.44 141 GLY A CA 1
ATOM 1014 C C . GLY A 1 141 ? 10.120 5.176 8.734 1.00 85.44 141 GLY A C 1
ATOM 1015 O O . GLY A 1 141 ? 10.780 4.180 8.436 1.00 85.44 141 GLY A O 1
ATOM 1016 N N . PRO A 1 142 ? 9.063 5.577 8.011 1.00 89.19 142 PRO A N 1
ATOM 1017 C CA . PRO A 1 142 ? 8.545 4.814 6.871 1.00 89.19 142 PRO A CA 1
ATOM 1018 C C . PRO A 1 142 ? 9.572 4.634 5.741 1.00 89.19 142 PRO A C 1
ATOM 1020 O O . PRO A 1 142 ? 9.615 3.596 5.093 1.00 89.19 142 PRO A O 1
ATOM 1023 N N . CYS A 1 143 ? 10.450 5.618 5.540 1.00 91.38 143 CYS A N 1
ATOM 1024 C CA . CYS A 1 143 ? 11.514 5.540 4.538 1.00 91.38 143 CYS A CA 1
ATOM 1025 C C . CYS A 1 143 ? 12.829 4.982 5.068 1.00 91.38 143 CYS A C 1
ATOM 1027 O O . CYS A 1 143 ? 13.788 4.861 4.307 1.00 91.38 143 CYS A O 1
ATOM 1029 N N . ALA A 1 144 ? 12.913 4.688 6.364 1.00 90.19 144 ALA A N 1
ATOM 1030 C CA . ALA A 1 144 ? 14.127 4.137 6.926 1.00 90.19 144 ALA A CA 1
ATOM 1031 C C . ALA A 1 144 ? 14.220 2.642 6.609 1.00 90.19 144 ALA A C 1
ATOM 1033 O O . ALA A 1 144 ? 13.218 1.931 6.554 1.00 90.19 144 ALA A O 1
ATOM 1034 N N . TYR A 1 145 ? 15.447 2.160 6.470 1.00 88.31 145 TYR A N 1
ATOM 1035 C CA . TYR A 1 145 ? 15.779 0.750 6.577 1.00 88.31 145 TYR A CA 1
ATOM 1036 C C . TYR A 1 145 ? 17.059 0.588 7.387 1.00 88.31 145 TYR A C 1
ATOM 1038 O O . TYR A 1 145 ? 17.891 1.493 7.479 1.00 88.31 145 TYR A O 1
ATOM 1046 N N . ARG A 1 146 ? 17.204 -0.580 8.009 1.00 84.94 146 ARG A N 1
ATOM 1047 C CA . ARG A 1 146 ? 18.342 -0.896 8.870 1.00 84.94 146 ARG A CA 1
ATOM 1048 C C . ARG A 1 146 ? 19.372 -1.726 8.110 1.00 84.94 146 ARG A C 1
ATOM 1050 O O . ARG A 1 146 ? 19.026 -2.735 7.493 1.00 84.94 146 ARG A O 1
ATOM 1057 N N . LEU A 1 147 ? 20.633 -1.308 8.165 1.00 82.56 147 LEU A N 1
ATOM 1058 C CA . LEU A 1 147 ? 21.767 -2.145 7.773 1.00 82.56 147 LEU A CA 1
ATOM 1059 C C . LEU A 1 147 ? 22.174 -3.095 8.918 1.00 82.56 147 LEU A C 1
ATOM 1061 O O . LEU A 1 147 ? 21.838 -2.824 10.074 1.00 82.56 147 LEU A O 1
ATOM 1065 N N . PRO A 1 148 ? 22.924 -4.182 8.639 1.00 79.75 148 PRO A N 1
ATOM 1066 C CA . PRO A 1 148 ? 23.387 -5.122 9.669 1.00 79.75 148 PRO A CA 1
ATOM 1067 C C . PRO A 1 148 ? 24.084 -4.458 10.870 1.00 79.75 148 PRO A C 1
ATOM 1069 O O . PRO A 1 148 ? 23.921 -4.899 12.003 1.00 79.75 148 PRO A O 1
ATOM 1072 N N . GLU A 1 149 ? 24.780 -3.344 10.645 1.00 81.75 149 GLU A N 1
ATOM 1073 C CA . GLU A 1 149 ? 25.522 -2.575 11.657 1.00 81.75 149 GLU A CA 1
ATOM 1074 C C . GLU A 1 149 ? 24.642 -1.629 12.498 1.00 81.75 149 GLU A C 1
ATOM 1076 O O . GLU A 1 149 ? 25.147 -0.762 13.200 1.00 81.75 149 GLU A O 1
ATOM 1081 N N . GLN A 1 150 ? 23.315 -1.776 12.435 1.00 75.88 150 GLN A N 1
ATOM 1082 C CA . GLN A 1 150 ? 22.334 -0.917 13.121 1.00 75.88 150 GLN A CA 1
ATOM 1083 C C . GLN A 1 150 ? 22.313 0.547 12.663 1.00 75.88 150 GLN A C 1
ATOM 1085 O O . GLN A 1 150 ? 21.644 1.376 13.272 1.00 75.88 150 GLN A O 1
ATOM 1090 N N . VAL A 1 151 ? 22.980 0.860 11.556 1.00 82.25 151 VAL A N 1
A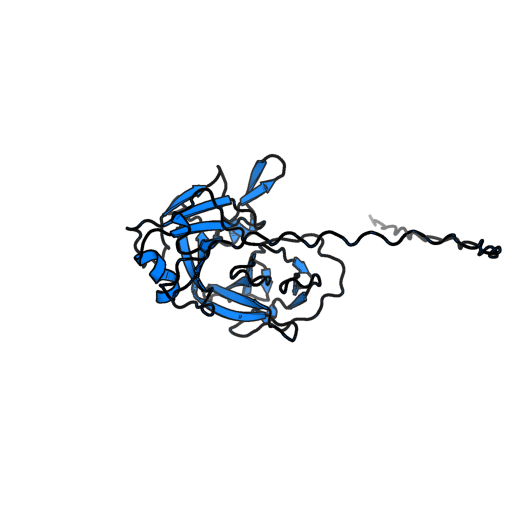TOM 1091 C CA . VAL A 1 151 ? 22.867 2.166 10.914 1.00 82.25 151 VAL A CA 1
ATOM 1092 C C . VAL A 1 151 ? 21.525 2.243 10.189 1.00 82.25 151 VAL A C 1
ATOM 1094 O O . VAL A 1 151 ? 21.211 1.399 9.341 1.00 82.25 151 VAL A O 1
ATOM 1097 N N . TYR A 1 152 ? 20.737 3.260 10.530 1.00 85.00 152 TYR A N 1
ATOM 1098 C CA . TYR A 1 152 ? 19.520 3.612 9.812 1.00 85.00 152 TYR A CA 1
ATOM 1099 C C . TYR A 1 152 ? 19.866 4.453 8.586 1.00 85.00 152 TYR A C 1
ATOM 1101 O O . TYR A 1 152 ? 20.514 5.493 8.696 1.00 85.00 152 TYR A O 1
ATOM 1109 N N . ILE A 1 153 ? 19.422 4.000 7.416 1.00 88.25 153 ILE A N 1
ATOM 1110 C CA . ILE A 1 153 ? 19.530 4.743 6.160 1.00 88.25 153 ILE A CA 1
ATOM 1111 C C . ILE A 1 153 ? 18.129 5.123 5.704 1.00 88.25 153 ILE A C 1
ATOM 1113 O O . ILE A 1 153 ? 17.203 4.321 5.799 1.00 88.25 153 ILE A O 1
ATOM 1117 N N . ILE A 1 154 ? 17.986 6.344 5.197 1.00 89.31 154 ILE A N 1
ATOM 1118 C CA . ILE A 1 154 ? 16.764 6.801 4.541 1.00 89.31 154 ILE A CA 1
ATOM 1119 C C . ILE A 1 154 ? 16.840 6.440 3.059 1.00 89.31 154 ILE A C 1
ATOM 1121 O O . ILE A 1 154 ? 17.784 6.827 2.370 1.00 89.31 154 ILE A O 1
ATOM 1125 N N . ASP A 1 155 ? 15.844 5.710 2.567 1.00 90.19 155 ASP A N 1
ATOM 1126 C CA . ASP A 1 155 ? 15.669 5.475 1.140 1.00 90.19 155 ASP A CA 1
ATOM 1127 C C . ASP A 1 155 ? 15.346 6.806 0.445 1.00 90.19 155 ASP A C 1
ATOM 1129 O O . ASP A 1 155 ? 14.319 7.437 0.713 1.00 90.19 155 ASP A O 1
ATOM 1133 N N . ALA A 1 156 ? 16.249 7.250 -0.431 1.00 90.75 156 ALA A N 1
ATOM 1134 C CA . ALA A 1 156 ? 16.112 8.522 -1.131 1.00 90.75 156 ALA A CA 1
ATOM 1135 C C . ALA A 1 156 ? 14.867 8.558 -2.032 1.00 90.75 156 ALA A C 1
ATOM 1137 O O . ALA A 1 156 ? 14.178 9.573 -2.069 1.00 90.75 156 ALA A O 1
ATOM 1138 N N . GLY A 1 157 ? 14.527 7.441 -2.687 1.00 90.12 157 GLY A N 1
ATOM 1139 C CA . GLY A 1 157 ? 13.337 7.348 -3.532 1.00 90.12 157 GLY A CA 1
ATOM 1140 C C . GLY A 1 157 ? 12.049 7.505 -2.726 1.00 90.12 157 GLY A C 1
ATOM 1141 O O . GLY A 1 157 ? 11.128 8.189 -3.165 1.00 90.12 157 GLY A O 1
ATOM 1142 N N . CYS A 1 158 ? 12.014 6.948 -1.515 1.00 91.62 158 CYS A N 1
ATOM 1143 C CA . CYS A 1 158 ? 10.911 7.150 -0.576 1.00 91.62 158 CYS A CA 1
ATOM 1144 C C . CYS A 1 158 ? 10.810 8.611 -0.101 1.00 91.62 158 CYS A C 1
ATOM 1146 O O . CYS A 1 158 ? 9.717 9.177 -0.036 1.00 91.62 158 CYS A O 1
ATOM 1148 N N . GLY A 1 159 ? 11.950 9.252 0.185 1.00 88.38 159 GLY A N 1
ATOM 1149 C CA . GLY A 1 159 ? 12.009 10.680 0.513 1.00 88.38 159 GLY A CA 1
ATOM 1150 C C . GLY A 1 159 ? 11.433 11.558 -0.604 1.00 88.38 159 GLY A C 1
ATOM 1151 O O . GLY A 1 159 ? 10.553 12.382 -0.348 1.00 88.38 159 GLY A O 1
ATOM 1152 N N . ASP A 1 160 ? 11.855 11.313 -1.845 1.00 88.44 160 ASP A N 1
ATOM 1153 C CA . ASP A 1 160 ? 11.384 12.016 -3.046 1.00 88.44 160 ASP A CA 1
ATOM 1154 C C . ASP A 1 160 ? 9.909 11.725 -3.380 1.00 88.44 160 ASP A C 1
ATOM 1156 O O . ASP A 1 160 ? 9.253 12.509 -4.073 1.00 88.44 160 ASP A O 1
ATOM 1160 N N . ALA A 1 161 ? 9.373 10.606 -2.884 1.00 87.69 161 ALA A N 1
ATOM 1161 C CA . ALA A 1 161 ? 7.969 10.215 -3.001 1.00 87.69 161 ALA A CA 1
ATOM 1162 C C . ALA A 1 161 ? 7.071 10.767 -1.878 1.00 87.69 161 ALA A C 1
ATOM 1164 O O . ALA A 1 161 ? 5.917 10.366 -1.758 1.00 87.69 161 ALA A O 1
ATOM 1165 N N . GLY A 1 162 ? 7.569 11.705 -1.066 1.00 86.44 162 GLY A N 1
ATOM 1166 C CA . GLY A 1 162 ? 6.781 12.366 -0.020 1.00 86.44 162 GLY A CA 1
ATOM 1167 C C . GLY A 1 162 ? 7.028 11.838 1.392 1.00 86.44 162 GLY A C 1
ATOM 1168 O O . GLY A 1 162 ? 6.345 12.254 2.326 1.00 86.44 162 GLY A O 1
ATOM 1169 N N . ASN A 1 163 ? 8.034 10.980 1.570 1.00 89.88 163 ASN A N 1
ATOM 1170 C CA . ASN A 1 163 ? 8.454 10.453 2.865 1.00 89.88 163 ASN A CA 1
ATOM 1171 C C . ASN A 1 163 ? 7.343 9.672 3.597 1.00 89.88 163 ASN A C 1
ATOM 1173 O O . ASN A 1 163 ? 7.110 9.869 4.797 1.00 89.88 163 ASN A O 1
ATOM 1177 N N . CYS A 1 164 ? 6.633 8.833 2.840 1.00 91.19 164 CYS A N 1
ATOM 1178 C CA . CYS A 1 164 ? 5.466 8.072 3.273 1.00 91.19 164 CYS A CA 1
ATOM 1179 C C . CYS A 1 164 ? 5.687 6.561 3.131 1.00 91.19 164 CYS A C 1
ATOM 1181 O O . CYS A 1 164 ? 6.382 6.100 2.228 1.00 91.19 164 CYS A O 1
ATOM 1183 N N . GLY A 1 165 ? 5.054 5.783 4.003 1.00 92.00 165 GLY A N 1
ATOM 1184 C CA . GLY A 1 165 ? 5.079 4.321 3.976 1.00 92.00 165 GLY A CA 1
ATOM 1185 C C . GLY A 1 165 ? 3.848 3.742 4.655 1.00 92.00 165 GLY A C 1
ATOM 1186 O O . GLY A 1 165 ? 3.019 4.483 5.189 1.00 92.00 165 GLY A O 1
ATOM 1187 N N . ILE A 1 166 ? 3.705 2.419 4.619 1.00 95.25 166 ILE A N 1
ATOM 1188 C CA . ILE A 1 166 ? 2.512 1.777 5.166 1.00 95.25 166 ILE A CA 1
ATOM 1189 C C . ILE A 1 166 ? 2.623 1.572 6.671 1.00 95.25 166 ILE A C 1
ATOM 1191 O O . ILE A 1 166 ? 3.696 1.370 7.248 1.00 95.25 166 ILE A O 1
ATOM 1195 N N . SER A 1 167 ? 1.468 1.615 7.310 1.00 95.19 167 SER A N 1
ATOM 1196 C CA . SER A 1 167 ? 1.329 1.351 8.724 1.00 95.19 167 SER A CA 1
ATOM 1197 C C . SER A 1 167 ? 0.056 0.575 8.997 1.00 95.19 167 SER A C 1
ATOM 1199 O O . SER A 1 167 ? -0.959 0.809 8.347 1.00 95.19 167 SER A O 1
ATOM 1201 N N . VAL A 1 168 ? 0.113 -0.357 9.941 1.00 94.88 168 VAL A N 1
ATOM 1202 C CA . VAL A 1 168 ? -0.973 -1.312 10.181 1.00 94.88 168 VAL A CA 1
ATOM 1203 C C . VAL A 1 168 ? -1.312 -1.347 11.661 1.00 94.88 168 VAL A C 1
ATOM 1205 O O . VAL A 1 168 ? -0.418 -1.437 12.503 1.00 94.88 168 VAL A O 1
ATOM 1208 N N . ALA A 1 169 ? -2.597 -1.283 11.985 1.00 93.19 169 ALA A N 1
ATOM 1209 C CA . ALA A 1 169 ? -3.105 -1.509 13.328 1.00 93.19 169 ALA A CA 1
ATOM 1210 C C . ALA A 1 169 ? -4.020 -2.733 13.346 1.00 93.19 169 ALA A C 1
ATOM 1212 O O . ALA A 1 169 ? -4.828 -2.933 12.439 1.00 93.19 169 ALA A O 1
ATOM 1213 N N . ILE A 1 170 ? -3.919 -3.522 14.416 1.00 90.94 170 ILE A N 1
ATOM 1214 C CA . ILE A 1 170 ? -4.920 -4.531 14.756 1.00 90.94 170 ILE A CA 1
ATOM 1215 C C . ILE A 1 170 ? -5.824 -3.925 15.823 1.00 90.94 170 ILE A C 1
ATOM 1217 O O . ILE A 1 170 ? -5.350 -3.470 16.871 1.00 90.94 170 ILE A O 1
ATOM 1221 N N . ARG A 1 171 ? -7.131 -3.911 15.564 1.00 86.88 171 ARG A N 1
ATOM 1222 C CA . ARG A 1 171 ? -8.115 -3.376 16.505 1.00 86.88 171 ARG A CA 1
ATOM 1223 C C . ARG A 1 171 ? -8.026 -4.134 17.832 1.00 86.88 171 ARG A C 1
ATOM 1225 O O . ARG A 1 171 ? -8.057 -5.361 17.865 1.00 86.88 171 ARG A O 1
ATOM 1232 N N . GLY A 1 172 ? -7.915 -3.392 18.933 1.00 81.75 172 GLY A N 1
ATOM 1233 C CA . GLY A 1 172 ? -7.832 -3.956 20.287 1.00 81.75 172 GLY A CA 1
ATOM 1234 C C . GLY A 1 172 ? -6.432 -4.401 20.739 1.00 81.75 172 GLY A C 1
ATOM 1235 O O . GLY A 1 172 ? -6.272 -4.810 21.889 1.00 81.75 172 GLY A O 1
ATOM 1236 N N . ASP A 1 173 ? -5.397 -4.261 19.904 1.00 82.69 173 ASP A N 1
ATOM 1237 C CA . ASP A 1 173 ? -4.018 -4.679 20.229 1.00 82.69 173 ASP A CA 1
ATOM 1238 C C . ASP A 1 173 ? -3.349 -3.851 21.349 1.00 82.69 173 ASP A C 1
ATOM 1240 O O . ASP A 1 173 ? -2.299 -4.207 21.884 1.00 82.69 173 ASP A O 1
ATOM 1244 N N . LEU A 1 174 ? -3.981 -2.761 21.792 1.00 79.81 174 LEU A N 1
ATOM 1245 C CA . LEU A 1 174 ? -3.472 -1.943 22.896 1.00 79.81 174 LEU A CA 1
ATOM 1246 C C . LEU A 1 174 ? -3.291 -2.708 24.210 1.00 79.81 174 LEU A C 1
ATOM 1248 O O . LEU A 1 174 ? -2.419 -2.352 25.004 1.00 79.81 174 LEU A O 1
ATOM 1252 N N . ALA A 1 175 ? -4.093 -3.751 24.441 1.00 67.19 175 ALA A N 1
ATOM 1253 C CA . ALA A 1 175 ? -4.062 -4.523 25.680 1.00 67.19 175 ALA A CA 1
ATOM 1254 C C . ALA A 1 175 ? -2.756 -5.318 25.869 1.00 67.19 175 ALA A C 1
ATOM 1256 O O . ALA A 1 175 ? -2.411 -5.677 26.994 1.00 67.19 175 ALA A O 1
ATOM 1257 N N . HIS A 1 176 ? -2.001 -5.569 24.795 1.00 65.56 176 HIS A N 1
ATOM 1258 C CA . HIS A 1 176 ? -0.799 -6.397 24.841 1.00 65.56 176 HIS A CA 1
ATOM 1259 C C . HIS A 1 176 ? 0.408 -5.653 24.274 1.00 65.56 176 HIS A C 1
ATOM 1261 O O . HIS A 1 176 ? 0.975 -6.066 23.270 1.00 65.56 176 HIS A O 1
ATOM 1267 N N . PRO A 1 177 ? 0.910 -4.601 24.944 1.00 62.31 177 PRO A N 1
ATOM 1268 C CA . PRO A 1 177 ? 1.897 -3.707 24.354 1.00 62.31 177 PRO A CA 1
ATOM 1269 C C . PRO A 1 177 ? 3.227 -4.380 23.982 1.00 62.31 177 PRO A C 1
ATOM 1271 O O . PRO A 1 177 ? 3.983 -3.824 23.184 1.00 62.31 177 PRO A O 1
ATOM 1274 N N . LYS A 1 178 ? 3.513 -5.548 24.572 1.00 67.44 178 LYS A N 1
ATOM 1275 C CA . LYS A 1 178 ? 4.684 -6.384 24.280 1.00 67.44 178 LYS A CA 1
ATOM 1276 C C . LYS A 1 178 ? 4.436 -7.401 23.163 1.00 67.44 178 LYS A C 1
ATOM 1278 O O . LYS A 1 178 ? 5.403 -7.826 22.536 1.00 67.44 178 LYS A O 1
ATOM 1283 N N . LYS A 1 179 ? 3.180 -7.799 22.930 1.00 66.38 179 LYS A N 1
ATOM 1284 C CA . LYS A 1 179 ? 2.816 -8.699 21.839 1.00 66.38 179 LYS A CA 1
ATOM 1285 C C . LYS A 1 179 ? 2.688 -7.846 20.590 1.00 66.38 179 LYS A C 1
ATOM 1287 O O . LYS A 1 179 ? 1.934 -6.888 20.527 1.00 66.38 179 LYS A O 1
ATOM 1292 N N . ARG A 1 180 ? 3.552 -8.134 19.638 1.00 68.31 180 ARG A N 1
ATOM 1293 C CA . ARG A 1 180 ? 3.672 -7.392 18.398 1.00 68.31 180 ARG A CA 1
ATOM 1294 C C . ARG A 1 180 ? 2.926 -8.201 17.343 1.00 68.31 180 ARG A C 1
ATOM 1296 O O . ARG A 1 180 ? 3.355 -9.329 17.122 1.00 68.31 180 ARG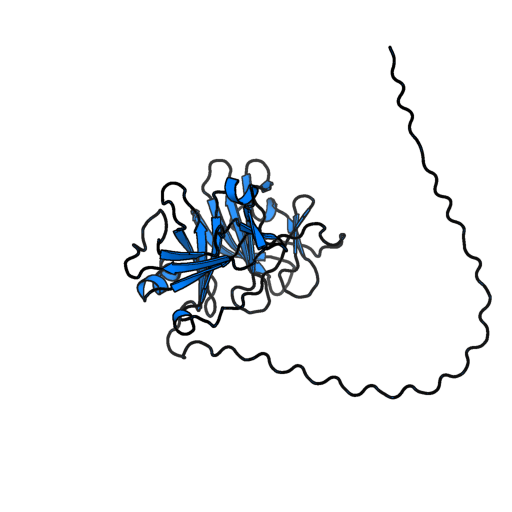 A O 1
ATOM 1303 N N . PRO A 1 181 ? 1.863 -7.671 16.709 1.00 68.50 181 PRO A N 1
ATOM 1304 C CA . PRO A 1 181 ? 1.296 -8.246 15.500 1.00 68.50 181 PRO A CA 1
ATOM 1305 C C . PRO A 1 181 ? 2.399 -8.695 14.559 1.00 68.50 181 PRO A C 1
ATOM 1307 O O . PRO A 1 181 ? 3.257 -7.881 14.205 1.00 68.50 181 PRO A O 1
ATOM 1310 N N . ASP A 1 182 ? 2.426 -9.983 14.250 1.00 82.50 182 ASP A N 1
ATOM 1311 C CA . ASP A 1 182 ? 3.340 -10.533 13.263 1.00 82.50 182 ASP A CA 1
ATOM 1312 C C . ASP A 1 182 ? 2.612 -10.508 11.925 1.00 82.50 182 ASP A C 1
ATOM 1314 O O . ASP A 1 182 ? 1.672 -11.279 11.710 1.00 82.50 182 ASP A O 1
ATOM 1318 N N . ILE A 1 183 ? 2.971 -9.514 11.116 1.00 89.12 183 ILE A N 1
ATOM 1319 C CA . ILE A 1 183 ? 2.443 -9.289 9.775 1.00 89.12 183 ILE A CA 1
ATOM 1320 C C . ILE A 1 183 ? 3.530 -9.800 8.845 1.00 89.12 183 ILE A C 1
ATOM 1322 O O . ILE A 1 183 ? 4.637 -9.247 8.847 1.00 89.12 183 ILE A O 1
ATOM 1326 N N . ALA A 1 184 ? 3.234 -10.865 8.104 1.00 94.19 184 ALA A N 1
ATOM 1327 C CA . ALA A 1 184 ? 4.161 -11.352 7.101 1.00 94.19 184 ALA A CA 1
ATOM 1328 C C . ALA A 1 184 ? 4.293 -10.290 6.005 1.00 94.19 184 ALA A C 1
ATOM 1330 O O . ALA A 1 184 ? 3.316 -9.666 5.598 1.00 94.19 184 ALA A O 1
ATOM 1331 N N . VAL A 1 185 ? 5.521 -10.043 5.563 1.00 95.62 185 VAL A N 1
ATOM 1332 C CA . VAL A 1 185 ? 5.816 -9.085 4.496 1.00 95.62 185 VAL A CA 1
ATOM 1333 C C . VAL A 1 185 ? 6.529 -9.815 3.375 1.00 95.62 185 VAL A C 1
ATOM 1335 O O . VAL A 1 185 ? 7.446 -10.599 3.626 1.00 95.62 185 VAL A O 1
ATOM 1338 N N . GLY A 1 186 ? 6.125 -9.537 2.143 1.00 95.50 186 GLY A N 1
ATOM 1339 C CA . GLY A 1 186 ? 6.824 -10.007 0.957 1.00 95.50 186 GLY A CA 1
ATOM 1340 C C . GLY A 1 186 ? 7.773 -8.962 0.411 1.00 95.50 186 GLY A C 1
ATOM 1341 O O . GLY A 1 186 ? 7.765 -7.787 0.786 1.00 95.50 186 GLY A O 1
ATOM 1342 N N . GLN A 1 187 ? 8.600 -9.400 -0.524 1.00 95.75 187 GLN A N 1
ATOM 1343 C CA . GLN A 1 187 ? 9.398 -8.505 -1.337 1.00 95.75 187 GLN A CA 1
ATOM 1344 C C . GLN A 1 187 ? 9.025 -8.719 -2.792 1.00 95.75 187 GLN A C 1
ATOM 1346 O O . GLN A 1 187 ? 8.886 -9.848 -3.251 1.00 95.75 187 GLN A O 1
ATOM 1351 N N . VAL A 1 188 ? 8.906 -7.616 -3.512 1.00 96.75 188 VAL A N 1
ATOM 1352 C CA . VAL A 1 188 ? 8.597 -7.594 -4.933 1.00 96.75 188 VAL A CA 1
ATOM 1353 C C . VAL A 1 188 ? 9.733 -6.940 -5.697 1.00 96.75 188 VAL A C 1
ATOM 1355 O O . VAL A 1 188 ? 10.644 -6.319 -5.134 1.00 96.75 188 VAL A O 1
ATOM 1358 N N . CYS A 1 189 ? 9.674 -7.073 -7.008 1.00 96.06 189 CYS A N 1
ATOM 1359 C CA . CYS A 1 189 ? 10.708 -6.638 -7.921 1.00 96.06 189 CYS A CA 1
ATOM 1360 C C . CYS A 1 189 ? 10.131 -5.944 -9.118 1.00 96.06 189 CYS A C 1
ATOM 1362 O O . CYS A 1 189 ? 9.019 -6.236 -9.529 1.00 96.06 189 CYS A O 1
ATOM 1364 N N . VAL A 1 190 ? 10.931 -5.065 -9.703 1.00 95.31 190 VAL A N 1
ATOM 1365 C CA . VAL A 1 190 ? 10.545 -4.352 -10.908 1.00 95.31 190 VAL A CA 1
ATOM 1366 C C . VAL A 1 190 ? 11.551 -4.685 -11.994 1.00 95.31 190 VAL A C 1
ATOM 1368 O O . VAL A 1 190 ? 12.720 -4.310 -11.895 1.00 95.31 190 VAL A O 1
ATOM 1371 N N . VAL A 1 191 ? 11.106 -5.422 -13.008 1.00 94.56 191 VAL A N 1
ATOM 1372 C CA . VAL A 1 191 ? 11.932 -5.867 -14.139 1.00 94.56 191 VAL A CA 1
ATOM 1373 C C . VAL A 1 191 ? 11.137 -5.655 -15.417 1.00 94.56 191 VAL A C 1
ATOM 1375 O O . VAL A 1 191 ? 9.981 -6.053 -15.483 1.00 94.56 191 VAL A O 1
ATOM 1378 N N . ASP A 1 192 ? 11.728 -4.997 -16.416 1.00 93.25 192 ASP A N 1
ATOM 1379 C CA . ASP A 1 192 ? 11.122 -4.783 -17.740 1.00 93.25 192 ASP A CA 1
ATOM 1380 C C . ASP A 1 192 ? 9.658 -4.298 -17.692 1.00 93.25 192 ASP A C 1
ATOM 1382 O O . ASP A 1 192 ? 8.782 -4.822 -18.377 1.00 93.25 192 ASP A O 1
ATOM 1386 N N . ALA A 1 193 ? 9.385 -3.297 -16.846 1.00 95.62 193 ALA A N 1
ATOM 1387 C CA . ALA A 1 193 ? 8.049 -2.736 -16.605 1.00 95.62 193 ALA A CA 1
ATOM 1388 C C . ALA A 1 193 ? 7.003 -3.740 -16.074 1.00 95.62 193 ALA A C 1
ATOM 1390 O O . ALA A 1 193 ? 5.802 -3.547 -16.270 1.00 95.62 193 ALA A O 1
ATOM 1391 N N . HIS A 1 194 ? 7.453 -4.769 -15.357 1.00 96.81 194 HIS A N 1
ATOM 1392 C CA . HIS A 1 194 ? 6.613 -5.700 -14.612 1.00 96.81 194 HIS A CA 1
ATOM 1393 C C . HIS A 1 194 ? 6.963 -5.681 -13.129 1.00 96.81 194 HIS A C 1
ATOM 1395 O O . HIS A 1 194 ? 8.136 -5.581 -12.763 1.00 96.81 194 HIS A O 1
ATOM 1401 N N . LEU A 1 195 ? 5.935 -5.798 -12.295 1.00 97.56 195 LEU A N 1
ATOM 1402 C CA . LEU A 1 195 ? 6.050 -6.116 -10.884 1.00 97.56 195 LEU A CA 1
ATOM 1403 C C . LEU A 1 195 ? 6.072 -7.636 -10.724 1.00 97.56 195 LEU A C 1
ATOM 1405 O O . LEU A 1 195 ? 5.177 -8.309 -11.225 1.00 97.56 195 LEU A O 1
ATOM 1409 N N . ILE A 1 196 ? 7.078 -8.164 -10.038 1.00 97.69 196 ILE A N 1
ATOM 1410 C CA . ILE A 1 196 ? 7.284 -9.602 -9.862 1.00 97.69 196 ILE A CA 1
ATOM 1411 C C . ILE A 1 196 ? 7.358 -9.925 -8.375 1.00 97.69 196 ILE A C 1
ATOM 1413 O O . ILE A 1 196 ? 8.134 -9.293 -7.656 1.00 97.69 196 ILE A O 1
ATOM 1417 N N . GLY A 1 197 ? 6.605 -10.921 -7.926 1.00 96.75 197 GLY A N 1
ATOM 1418 C CA . GLY A 1 197 ? 6.617 -11.414 -6.551 1.00 96.75 197 GLY A CA 1
ATOM 1419 C C . GLY A 1 197 ? 5.712 -12.630 -6.404 1.00 96.75 197 GLY A C 1
ATOM 1420 O O . GLY A 1 197 ? 4.844 -12.817 -7.242 1.00 96.75 197 GLY A O 1
ATOM 1421 N N . ASP A 1 198 ? 5.962 -13.430 -5.372 1.00 97.19 198 ASP A N 1
ATOM 1422 C CA . ASP A 1 198 ? 5.051 -14.471 -4.879 1.00 97.19 198 ASP A CA 1
ATOM 1423 C C . ASP A 1 198 ? 4.033 -13.772 -3.977 1.00 97.19 198 ASP A C 1
ATOM 1425 O O . ASP A 1 198 ? 4.380 -13.359 -2.864 1.00 97.19 198 ASP A O 1
ATOM 1429 N N . LEU A 1 199 ? 2.852 -13.475 -4.518 1.00 97.69 199 LEU A N 1
ATOM 1430 C CA . LEU A 1 199 ? 1.813 -12.740 -3.802 1.00 97.69 199 LEU A CA 1
ATOM 1431 C C . LEU A 1 199 ? 0.722 -13.656 -3.258 1.00 97.69 199 LEU A C 1
ATOM 1433 O O . LEU A 1 199 ? 0.077 -13.254 -2.299 1.00 97.69 199 LEU A O 1
ATOM 1437 N N . ASP A 1 200 ? 0.509 -14.844 -3.815 1.00 97.25 200 ASP A N 1
ATOM 1438 C CA . ASP A 1 200 ? -0.475 -15.809 -3.300 1.00 97.25 200 ASP A CA 1
ATOM 1439 C C . ASP A 1 200 ? 0.116 -16.828 -2.305 1.00 97.25 200 ASP A C 1
ATOM 1441 O O . ASP A 1 200 ? -0.608 -17.633 -1.716 1.00 97.25 200 ASP A O 1
ATOM 1445 N N . GLY A 1 201 ? 1.427 -16.765 -2.060 1.00 95.56 201 GLY A N 1
ATOM 1446 C CA . GLY A 1 201 ? 2.110 -17.575 -1.059 1.00 95.56 201 GLY A CA 1
ATOM 1447 C C . GLY A 1 201 ? 2.337 -19.024 -1.492 1.00 95.56 201 GLY A C 1
ATOM 1448 O O . GLY A 1 201 ? 2.649 -19.866 -0.640 1.00 95.56 201 GLY A O 1
ATOM 1449 N N . ASP A 1 202 ? 2.178 -19.348 -2.779 1.00 95.25 202 ASP A N 1
ATOM 1450 C CA . ASP A 1 202 ? 2.349 -20.707 -3.296 1.00 95.25 202 ASP A CA 1
ATOM 1451 C C . ASP A 1 202 ? 3.825 -21.088 -3.561 1.00 95.25 202 ASP A C 1
ATOM 1453 O O . ASP A 1 202 ? 4.147 -22.258 -3.814 1.00 95.25 202 ASP A O 1
ATOM 1457 N N . GLY A 1 203 ? 4.748 -20.128 -3.421 1.00 93.75 203 GLY A N 1
ATOM 1458 C CA . GLY A 1 203 ? 6.185 -20.300 -3.625 1.00 93.75 203 GLY A CA 1
ATOM 1459 C C . GLY A 1 203 ? 6.649 -20.089 -5.069 1.00 93.75 203 GLY A C 1
ATOM 1460 O O . GLY A 1 203 ? 7.863 -20.092 -5.323 1.00 93.75 203 GLY A O 1
ATOM 1461 N N . ALA A 1 204 ? 5.732 -19.935 -6.023 1.00 94.94 204 ALA A N 1
ATOM 1462 C CA . ALA A 1 204 ? 6.008 -19.448 -7.363 1.00 94.94 204 ALA A CA 1
ATOM 1463 C C . ALA A 1 204 ? 5.910 -17.918 -7.385 1.00 94.94 204 ALA A C 1
ATOM 1465 O O . ALA A 1 204 ? 5.355 -17.297 -6.498 1.00 94.94 204 ALA A O 1
ATOM 1466 N N . ALA A 1 205 ? 6.559 -17.290 -8.364 1.00 96.50 205 ALA A N 1
ATOM 1467 C CA . ALA A 1 205 ? 6.441 -15.849 -8.539 1.00 96.50 205 ALA A CA 1
ATOM 1468 C C . ALA A 1 205 ? 5.489 -15.546 -9.693 1.00 96.50 205 ALA A C 1
ATOM 1470 O O . ALA A 1 205 ? 5.595 -16.132 -10.779 1.00 96.50 205 ALA A O 1
ATOM 1471 N N . GLU A 1 206 ? 4.659 -14.535 -9.504 1.00 97.50 206 GLU A N 1
ATOM 1472 C CA . GLU A 1 206 ? 3.779 -13.975 -10.512 1.00 97.50 206 GLU A CA 1
ATOM 1473 C C . GLU A 1 206 ? 4.411 -12.707 -11.088 1.00 97.50 206 GLU A C 1
ATOM 1475 O O . GLU A 1 206 ? 5.278 -12.071 -10.486 1.00 97.50 206 GLU A O 1
ATOM 1480 N N . SER A 1 207 ? 3.987 -12.335 -12.290 1.00 97.88 207 SER A N 1
ATOM 1481 C CA . SER A 1 207 ? 4.415 -11.126 -12.983 1.00 97.88 207 SER A CA 1
ATOM 1482 C C . SER A 1 207 ? 3.201 -10.329 -13.437 1.00 97.88 207 SER A C 1
ATOM 1484 O O . SER A 1 207 ? 2.332 -10.852 -14.139 1.00 97.88 207 SER A O 1
ATOM 1486 N N . PHE A 1 208 ? 3.166 -9.051 -13.068 1.00 98.19 208 PHE A N 1
ATOM 1487 C CA . PHE A 1 208 ? 2.075 -8.124 -13.354 1.00 98.19 208 PHE A CA 1
ATOM 1488 C C . PHE A 1 208 ? 2.610 -6.906 -14.116 1.00 98.19 208 PHE A C 1
ATOM 1490 O O . PHE A 1 208 ? 3.547 -6.257 -13.644 1.00 98.19 208 PHE A O 1
ATOM 1497 N N . PRO A 1 209 ? 2.049 -6.543 -15.280 1.00 97.88 209 PRO A N 1
ATOM 1498 C CA . PRO A 1 209 ? 2.502 -5.375 -16.024 1.00 97.88 209 PRO A CA 1
ATOM 1499 C C . PRO A 1 209 ? 2.206 -4.094 -15.235 1.00 97.88 209 PRO A C 1
ATOM 1501 O O . PRO A 1 209 ? 1.080 -3.883 -14.787 1.00 97.88 209 PRO A O 1
ATOM 1504 N N . LEU A 1 210 ? 3.186 -3.190 -15.115 1.00 98.00 210 LEU A N 1
ATOM 1505 C CA . LEU A 1 210 ? 3.002 -1.930 -14.382 1.00 98.00 210 LEU A CA 1
ATOM 1506 C C . LEU A 1 210 ? 1.855 -1.083 -14.959 1.00 98.00 210 LEU A C 1
ATOM 1508 O O . LEU A 1 210 ? 1.109 -0.455 -14.213 1.00 98.00 210 LEU A O 1
ATOM 1512 N N . GLU A 1 211 ? 1.680 -1.102 -16.284 1.00 97.25 211 GLU A N 1
ATOM 1513 C CA . GLU A 1 211 ? 0.576 -0.423 -16.977 1.00 97.25 211 GLU A CA 1
ATOM 1514 C C . GLU A 1 211 ? -0.802 -0.919 -16.510 1.00 97.25 211 GLU A C 1
ATOM 1516 O O . GLU A 1 211 ? -1.754 -0.145 -16.508 1.00 97.25 211 GLU A O 1
ATOM 1521 N N . GLY A 1 212 ? -0.912 -2.175 -16.061 1.00 97.31 212 GLY A N 1
ATOM 1522 C CA . GLY A 1 212 ? -2.170 -2.745 -15.579 1.00 97.31 212 GLY A CA 1
ATOM 1523 C C . GLY A 1 212 ? -2.708 -2.060 -14.321 1.00 97.31 212 GLY A C 1
ATOM 1524 O O . GLY A 1 212 ? -3.913 -2.028 -14.112 1.00 97.31 212 GLY A O 1
ATOM 1525 N N . PHE A 1 213 ? -1.845 -1.412 -13.535 1.00 97.19 213 PHE A N 1
ATOM 1526 C CA . PHE A 1 213 ? -2.254 -0.627 -12.367 1.00 97.19 213 PHE A CA 1
ATOM 1527 C C . PHE A 1 213 ? -2.787 0.770 -12.725 1.00 97.19 213 PHE A C 1
ATOM 1529 O O . PHE A 1 213 ? -3.136 1.548 -11.831 1.00 97.19 213 PHE A O 1
ATOM 1536 N N . ARG A 1 214 ? -2.844 1.131 -14.017 1.00 93.25 214 ARG A N 1
ATOM 1537 C CA . ARG A 1 214 ? -3.526 2.351 -14.445 1.00 93.25 214 ARG A CA 1
ATOM 1538 C C . ARG A 1 214 ? -5.035 2.155 -14.382 1.00 93.25 214 ARG A C 1
ATOM 1540 O O . ARG A 1 214 ? -5.625 1.419 -15.165 1.00 93.25 214 ARG A O 1
ATOM 1547 N N . GLY A 1 215 ? -5.677 2.930 -13.517 1.00 87.75 215 GLY A N 1
ATOM 1548 C CA . GLY A 1 215 ? -7.131 3.022 -13.466 1.00 87.75 215 GLY A CA 1
ATOM 1549 C C . GLY A 1 215 ? -7.763 2.140 -12.388 1.00 87.75 215 GLY A C 1
ATOM 1550 O O . GLY A 1 215 ? -7.117 1.816 -11.393 1.00 87.75 215 GLY A O 1
ATOM 1551 N N . PRO A 1 216 ? -9.071 1.849 -12.510 1.00 88.94 216 PRO A N 1
ATOM 1552 C CA . PRO A 1 216 ? -9.844 1.313 -11.398 1.00 88.94 216 PRO A CA 1
ATOM 1553 C C . PRO A 1 216 ? -10.004 -0.213 -11.389 1.00 88.94 216 PRO A C 1
ATOM 1555 O O . PRO A 1 216 ? -10.737 -0.708 -10.534 1.00 88.94 216 PRO A O 1
ATOM 1558 N N . GLY A 1 217 ? -9.415 -0.926 -12.349 1.00 94.19 217 GLY A N 1
ATOM 1559 C CA . GLY A 1 217 ? -9.653 -2.353 -12.562 1.00 94.19 217 GLY A CA 1
ATOM 1560 C C . GLY A 1 217 ? -8.704 -3.274 -11.804 1.00 94.19 217 GLY A C 1
ATOM 1561 O O . GLY A 1 217 ? -7.776 -2.829 -11.129 1.00 94.19 217 GLY A O 1
ATOM 1562 N N . ASP A 1 218 ? -8.966 -4.566 -11.962 1.00 97.69 218 ASP A N 1
ATOM 1563 C CA . ASP A 1 218 ? -8.063 -5.649 -11.585 1.00 97.69 218 ASP A CA 1
ATOM 1564 C C . ASP A 1 218 ? -6.837 -5.673 -12.508 1.00 97.69 218 ASP A C 1
ATOM 1566 O O . ASP A 1 218 ? -6.868 -5.141 -13.623 1.00 97.69 218 ASP A O 1
ATOM 1570 N N . VAL A 1 219 ? -5.764 -6.322 -12.058 1.00 98.31 219 VAL A N 1
ATOM 1571 C CA . VAL A 1 219 ? -4.525 -6.458 -12.829 1.00 98.31 219 VAL A CA 1
ATOM 1572 C C . VAL A 1 219 ? -4.302 -7.915 -13.188 1.00 98.31 219 VAL A C 1
ATOM 1574 O O . VAL A 1 219 ? -4.008 -8.741 -12.328 1.00 98.31 219 VAL A O 1
ATOM 1577 N N . GLU A 1 220 ? -4.426 -8.224 -14.474 1.00 98.25 220 GLU A N 1
ATOM 1578 C CA . GLU A 1 220 ? -4.092 -9.545 -15.004 1.00 98.25 220 GLU A CA 1
ATOM 1579 C C . GLU A 1 220 ? -2.578 -9.766 -14.952 1.00 98.25 220 GLU A C 1
ATOM 1581 O O . GLU A 1 220 ? -1.794 -8.876 -15.297 1.00 98.25 220 GLU A O 1
ATOM 1586 N N . GLY A 1 221 ? -2.167 -10.960 -14.539 1.00 97.88 221 GLY A N 1
ATOM 1587 C CA . GLY A 1 221 ? -0.770 -11.357 -14.481 1.00 97.88 221 GLY A CA 1
ATOM 1588 C C . GLY A 1 221 ? -0.506 -12.678 -15.189 1.00 97.88 221 GLY A C 1
ATOM 1589 O O . GLY A 1 221 ? -1.375 -13.293 -15.809 1.00 97.88 221 GLY A O 1
ATOM 1590 N N . VAL A 1 222 ? 0.747 -13.105 -15.122 1.00 97.88 222 VAL A N 1
ATOM 1591 C CA . VAL A 1 222 ? 1.219 -14.381 -15.664 1.00 97.88 222 VAL A CA 1
ATOM 1592 C C . VAL A 1 222 ? 2.240 -14.998 -14.720 1.00 97.88 222 VAL A C 1
ATOM 1594 O O . VAL A 1 222 ? 2.897 -14.291 -13.962 1.00 97.88 222 VAL A O 1
ATOM 1597 N N . ALA A 1 223 ? 2.438 -16.312 -14.808 1.00 97.50 223 ALA A N 1
ATOM 1598 C CA . ALA A 1 223 ? 3.510 -16.972 -14.070 1.00 97.50 223 ALA A CA 1
ATOM 1599 C C . ALA A 1 223 ? 4.875 -16.449 -14.547 1.00 97.50 223 ALA A C 1
ATOM 1601 O O . ALA A 1 223 ? 5.160 -16.443 -15.754 1.00 97.50 223 ALA A O 1
ATOM 1602 N N . HIS A 1 224 ? 5.739 -16.045 -13.617 1.00 96.38 224 HIS A N 1
ATOM 1603 C CA . HIS A 1 224 ? 7.089 -15.592 -13.934 1.00 96.38 224 HIS A CA 1
ATOM 1604 C C . HIS A 1 224 ? 7.992 -16.787 -14.257 1.00 96.38 224 HIS A C 1
ATOM 1606 O O . HIS A 1 224 ? 8.109 -17.735 -13.487 1.00 96.38 224 HIS A O 1
ATOM 1612 N N . ARG A 1 225 ? 8.660 -16.748 -15.415 1.00 93.25 225 ARG A N 1
ATOM 1613 C CA . ARG A 1 225 ? 9.579 -17.813 -15.880 1.00 93.25 225 ARG A CA 1
ATOM 1614 C C . ARG A 1 225 ? 11.036 -17.358 -15.987 1.00 93.25 225 ARG A C 1
ATOM 1616 O O . ARG A 1 225 ? 11.864 -18.071 -16.550 1.00 93.25 225 ARG A O 1
ATOM 1623 N N . GLY A 1 226 ? 11.337 -16.148 -15.522 1.00 89.12 226 GLY A N 1
ATOM 1624 C CA . GLY A 1 226 ? 12.673 -15.569 -15.586 1.00 89.12 226 GLY A CA 1
ATOM 1625 C C . GLY A 1 226 ? 13.569 -15.996 -14.426 1.00 89.12 226 GLY A C 1
ATOM 1626 O O . GLY A 1 226 ? 13.193 -16.787 -13.564 1.00 89.12 226 GLY A O 1
ATOM 1627 N N .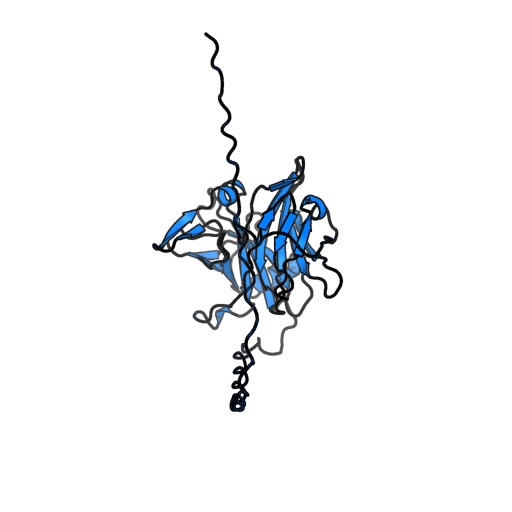 ALA A 1 227 ? 14.776 -15.430 -14.396 1.00 86.75 227 ALA A N 1
ATOM 1628 C CA . ALA A 1 227 ? 15.656 -15.570 -13.245 1.00 86.75 227 ALA A CA 1
ATOM 1629 C C . ALA A 1 227 ? 14.993 -15.001 -11.971 1.00 86.75 227 ALA A C 1
ATOM 1631 O O . ALA A 1 227 ? 14.165 -14.082 -12.070 1.00 86.75 227 ALA A O 1
ATOM 1632 N N . PRO A 1 228 ? 15.380 -15.506 -10.784 1.00 82.12 228 PRO A N 1
ATOM 1633 C CA . PRO A 1 228 ? 14.998 -14.903 -9.518 1.00 82.12 228 PRO A CA 1
ATOM 1634 C C . PRO A 1 228 ? 15.386 -13.432 -9.479 1.00 82.12 228 PRO A C 1
ATOM 1636 O O . PRO A 1 228 ? 16.370 -13.002 -10.088 1.00 82.12 228 PRO A O 1
ATOM 1639 N N . CYS A 1 229 ? 14.615 -12.660 -8.730 1.00 84.88 229 CYS A N 1
ATOM 1640 C CA . CYS A 1 229 ? 14.847 -11.239 -8.651 1.00 84.88 229 CYS A CA 1
ATOM 1641 C C . CYS A 1 229 ? 16.210 -10.899 -8.018 1.00 84.88 229 CYS A C 1
ATOM 1643 O O . CYS A 1 229 ? 16.495 -11.347 -6.906 1.00 84.88 229 CYS A O 1
ATOM 1645 N N . PRO A 1 230 ? 17.038 -10.055 -8.666 1.00 83.88 230 PRO A N 1
ATOM 1646 C CA . PRO A 1 230 ? 18.353 -9.706 -8.135 1.00 83.88 230 PRO A CA 1
ATOM 1647 C C . PRO A 1 230 ? 18.284 -8.738 -6.945 1.00 83.88 230 PRO A C 1
ATOM 1649 O O . PRO A 1 230 ? 19.179 -8.727 -6.101 1.00 83.88 230 PRO A O 1
ATOM 1652 N N . HIS A 1 231 ? 17.238 -7.909 -6.876 1.00 89.06 231 HIS A N 1
ATOM 1653 C CA . HIS A 1 231 ? 17.105 -6.843 -5.881 1.00 89.06 231 HIS A CA 1
ATOM 1654 C C . HIS A 1 231 ? 15.675 -6.741 -5.340 1.00 89.06 231 HIS A C 1
ATOM 1656 O O . HIS A 1 231 ? 15.023 -5.721 -5.570 1.00 89.06 231 HIS A O 1
ATOM 1662 N N . PRO A 1 232 ? 15.179 -7.773 -4.639 1.00 93.62 232 PRO A N 1
ATOM 1663 C CA . PRO A 1 232 ? 13.850 -7.736 -4.053 1.00 93.62 232 PRO A CA 1
ATOM 1664 C C . PRO A 1 232 ? 13.758 -6.659 -2.975 1.00 93.62 232 PRO A C 1
ATOM 1666 O O . PRO A 1 232 ? 14.688 -6.439 -2.192 1.00 93.62 232 PRO A O 1
ATOM 1669 N N . ARG A 1 233 ? 12.644 -5.922 -2.989 1.00 94.88 233 ARG A N 1
ATOM 1670 C CA . ARG A 1 233 ? 12.350 -4.845 -2.041 1.00 94.88 233 ARG A CA 1
ATOM 1671 C C . ARG A 1 233 ? 10.899 -4.912 -1.614 1.00 94.88 233 ARG A C 1
ATOM 1673 O O . ARG A 1 233 ? 10.033 -5.303 -2.384 1.00 94.88 233 ARG A O 1
ATOM 1680 N N . PHE A 1 234 ? 10.640 -4.479 -0.393 1.00 95.56 234 PHE A N 1
ATOM 1681 C CA . PHE A 1 234 ? 9.277 -4.331 0.096 1.00 95.56 234 PHE A CA 1
ATOM 1682 C C . PHE A 1 234 ? 8.562 -3.166 -0.602 1.00 95.56 234 PHE A C 1
ATOM 1684 O O . PHE A 1 234 ? 7.435 -3.331 -1.054 1.00 95.56 234 PHE A O 1
ATOM 1691 N N . SER A 1 235 ? 9.241 -2.026 -0.768 1.00 95.62 235 SER A N 1
ATOM 1692 C CA . SER A 1 235 ? 8.679 -0.844 -1.433 1.00 95.62 235 SER A CA 1
ATOM 1693 C C . SER A 1 235 ? 9.495 -0.415 -2.656 1.00 95.62 235 SER A C 1
ATOM 1695 O O . SER A 1 235 ? 10.725 -0.530 -2.681 1.00 95.62 235 SER A O 1
ATOM 1697 N N . TRP A 1 236 ? 8.803 0.139 -3.651 1.00 96.12 236 TRP A N 1
ATOM 1698 C CA . TRP A 1 236 ? 9.373 0.745 -4.855 1.00 96.12 236 TRP A CA 1
ATOM 1699 C C . TRP A 1 236 ? 8.725 2.099 -5.097 1.00 96.12 236 TRP A C 1
ATOM 1701 O O . TRP A 1 236 ? 7.513 2.229 -4.984 1.00 96.12 236 TRP A O 1
ATOM 1711 N N . TYR A 1 237 ? 9.509 3.102 -5.476 1.00 95.50 237 TYR A N 1
ATOM 1712 C CA . TYR A 1 237 ? 9.015 4.472 -5.589 1.00 95.50 237 TYR A CA 1
ATOM 1713 C C . TYR A 1 237 ? 9.353 5.076 -6.945 1.00 95.50 237 TYR A C 1
ATOM 1715 O O . TYR A 1 237 ? 10.392 4.782 -7.539 1.00 95.50 237 TYR A O 1
ATOM 1723 N N . ARG A 1 238 ? 8.484 5.979 -7.393 1.00 94.69 238 ARG A N 1
ATOM 1724 C CA . ARG A 1 238 ? 8.650 6.850 -8.554 1.00 94.69 238 ARG A CA 1
ATOM 1725 C C . ARG A 1 238 ? 8.868 6.090 -9.864 1.00 94.69 238 ARG A C 1
ATOM 1727 O O . ARG A 1 238 ? 9.541 6.596 -10.765 1.00 94.69 238 ARG A O 1
ATOM 1734 N N . MET A 1 239 ? 8.278 4.902 -9.996 1.00 95.75 239 MET A N 1
ATOM 1735 C CA . MET A 1 239 ? 8.325 4.141 -11.242 1.00 95.75 239 MET A CA 1
ATOM 1736 C C . MET A 1 239 ? 7.524 4.873 -12.308 1.00 95.75 239 MET A C 1
ATOM 1738 O O . MET A 1 239 ? 6.356 5.209 -12.111 1.00 95.75 239 MET A O 1
ATOM 1742 N N . ARG A 1 240 ? 8.165 5.152 -13.440 1.00 95.69 240 ARG A N 1
ATOM 1743 C CA . ARG A 1 240 ? 7.527 5.862 -14.546 1.00 95.69 240 ARG A CA 1
ATOM 1744 C C . ARG A 1 240 ? 6.738 4.894 -15.402 1.00 95.69 240 ARG A C 1
ATOM 1746 O O . ARG A 1 240 ? 7.274 3.889 -15.860 1.00 95.69 240 ARG A O 1
ATOM 1753 N N . ILE A 1 241 ? 5.495 5.263 -15.673 1.00 95.62 241 ILE A N 1
ATOM 1754 C CA . ILE A 1 241 ? 4.647 4.589 -16.644 1.00 95.62 241 ILE A CA 1
ATOM 1755 C C . ILE A 1 241 ? 4.149 5.689 -17.573 1.00 95.62 241 ILE A C 1
ATOM 1757 O O . ILE A 1 241 ? 3.194 6.390 -17.248 1.00 95.62 241 ILE A O 1
ATOM 1761 N N . GLY A 1 242 ? 4.816 5.901 -18.708 1.00 94.62 242 GLY A N 1
ATOM 1762 C CA . GLY A 1 242 ? 4.563 7.087 -19.532 1.00 94.62 242 GLY A CA 1
ATOM 1763 C C . GLY A 1 242 ? 4.832 8.380 -18.745 1.00 94.62 242 GLY A C 1
ATOM 1764 O O . GLY A 1 242 ? 5.917 8.553 -18.189 1.00 94.62 242 GLY A O 1
ATOM 1765 N N . ALA A 1 243 ? 3.847 9.281 -18.693 1.00 96.06 243 ALA A N 1
ATOM 1766 C CA . ALA A 1 243 ? 3.918 10.512 -17.896 1.00 96.06 243 ALA A CA 1
ATOM 1767 C C . ALA A 1 243 ? 3.520 10.311 -16.419 1.00 96.06 243 ALA A C 1
ATOM 1769 O O . ALA A 1 243 ? 3.805 11.172 -15.581 1.00 96.06 243 ALA A O 1
ATOM 1770 N N . ASP A 1 244 ? 2.895 9.177 -16.105 1.00 96.75 244 ASP A N 1
ATOM 1771 C CA . ASP A 1 244 ? 2.369 8.860 -14.784 1.00 96.75 244 ASP A CA 1
ATOM 1772 C C . ASP A 1 244 ? 3.455 8.282 -13.871 1.00 96.75 244 ASP A C 1
ATOM 1774 O O . ASP A 1 244 ? 4.576 7.957 -14.291 1.00 96.75 244 ASP A O 1
ATOM 1778 N N . VAL A 1 245 ? 3.115 8.166 -12.590 1.00 96.75 245 VAL A N 1
ATOM 1779 C CA . VAL A 1 245 ? 3.994 7.624 -11.558 1.00 96.75 245 VAL A CA 1
ATOM 1780 C C . VAL A 1 245 ? 3.276 6.539 -10.770 1.00 96.75 245 VAL A C 1
ATOM 1782 O O . VAL A 1 245 ? 2.131 6.723 -10.362 1.00 96.75 245 VAL A O 1
ATOM 1785 N N . LEU A 1 246 ? 3.978 5.439 -10.519 1.00 97.12 246 LEU A N 1
ATOM 1786 C CA . LEU A 1 246 ? 3.541 4.364 -9.642 1.00 97.12 246 LEU A CA 1
ATOM 1787 C C . LEU A 1 246 ? 4.549 4.161 -8.507 1.00 97.12 246 LEU A C 1
ATOM 1789 O O . LEU A 1 246 ? 5.760 4.109 -8.733 1.00 97.12 246 LEU A O 1
ATOM 1793 N N . ASP A 1 247 ? 4.029 4.029 -7.293 1.00 96.75 247 ASP A N 1
ATOM 1794 C CA . ASP A 1 247 ? 4.758 3.595 -6.109 1.00 96.75 247 ASP A CA 1
ATOM 1795 C C . ASP A 1 247 ? 4.136 2.282 -5.618 1.00 96.75 247 ASP A C 1
ATOM 1797 O O . ASP A 1 247 ? 2.918 2.180 -5.482 1.00 96.75 247 ASP A O 1
ATOM 1801 N N . VAL A 1 248 ? 4.955 1.283 -5.315 1.00 97.06 248 VAL A N 1
ATOM 1802 C CA . VAL A 1 248 ? 4.550 0.135 -4.502 1.00 97.06 248 VAL A CA 1
ATOM 1803 C C . VAL A 1 248 ? 4.917 0.462 -3.067 1.00 97.06 248 VAL A C 1
ATOM 1805 O O . VAL A 1 248 ? 6.094 0.599 -2.733 1.00 97.06 248 VAL A O 1
ATOM 1808 N N . LEU A 1 249 ? 3.906 0.607 -2.219 1.00 96.62 249 LEU A N 1
ATOM 1809 C CA . LEU A 1 249 ? 4.102 0.981 -0.823 1.00 96.62 249 LEU A CA 1
ATOM 1810 C C . LEU A 1 249 ? 4.507 -0.225 0.031 1.00 96.62 249 LEU A C 1
ATOM 1812 O O . LEU A 1 249 ? 5.233 -0.051 1.008 1.00 96.62 249 LEU A O 1
ATOM 1816 N N . GLY A 1 250 ? 4.080 -1.428 -0.352 1.00 96.38 250 GLY A N 1
ATOM 1817 C CA . GLY A 1 250 ? 4.422 -2.678 0.321 1.00 96.38 250 GLY A CA 1
ATOM 1818 C C . GLY A 1 250 ? 3.587 -3.856 -0.177 1.00 96.38 250 GLY A C 1
ATOM 1819 O O . GLY A 1 250 ? 2.511 -3.647 -0.739 1.00 96.38 250 GLY A O 1
ATOM 1820 N N . ALA A 1 251 ? 4.078 -5.070 0.072 1.00 97.56 251 ALA A N 1
ATOM 1821 C CA . ALA A 1 251 ? 3.322 -6.319 -0.025 1.00 97.56 251 ALA A CA 1
ATOM 1822 C C . ALA A 1 251 ? 3.317 -6.992 1.355 1.00 97.56 251 ALA A C 1
ATOM 1824 O O . ALA A 1 251 ? 4.389 -7.216 1.929 1.00 97.56 251 ALA A O 1
ATOM 1825 N N . ALA A 1 252 ? 2.142 -7.255 1.917 1.00 96.50 252 ALA A N 1
ATOM 1826 C CA . ALA A 1 252 ? 2.007 -7.784 3.271 1.00 96.50 252 ALA A CA 1
ATOM 1827 C C . ALA A 1 252 ? 0.734 -8.616 3.426 1.00 96.50 252 ALA A C 1
ATOM 1829 O O . ALA A 1 252 ? -0.286 -8.254 2.863 1.00 96.50 252 ALA A O 1
ATOM 1830 N N . ASP A 1 253 ? 0.798 -9.667 4.236 1.00 95.88 253 ASP A N 1
ATOM 1831 C CA . ASP A 1 253 ? -0.354 -10.479 4.638 1.00 95.88 253 ASP A CA 1
ATOM 1832 C C . ASP A 1 253 ? -1.144 -9.721 5.710 1.00 95.88 253 ASP A C 1
ATOM 1834 O O . ASP A 1 253 ? -0.858 -9.799 6.914 1.00 95.88 253 ASP A O 1
ATOM 1838 N N . LEU A 1 254 ? -2.041 -8.846 5.258 1.00 93.81 254 LEU A N 1
ATOM 1839 C CA . LEU A 1 254 ? -2.725 -7.889 6.113 1.00 93.81 254 LEU A CA 1
ATOM 1840 C C . LEU A 1 254 ? -3.932 -8.513 6.801 1.00 93.81 254 LEU A C 1
ATOM 1842 O O . LEU A 1 254 ? -4.235 -8.111 7.929 1.00 93.81 254 LEU A O 1
ATOM 1846 N N . ASP A 1 255 ? -4.615 -9.459 6.154 1.00 91.00 255 ASP A N 1
ATOM 1847 C CA . ASP A 1 255 ? -5.761 -10.157 6.738 1.00 91.00 255 ASP A CA 1
ATOM 1848 C C . ASP A 1 255 ? -5.447 -11.543 7.332 1.00 91.00 255 ASP A C 1
ATOM 1850 O O . ASP A 1 255 ? -6.230 -12.025 8.166 1.00 91.00 255 ASP A O 1
ATOM 1854 N N . ARG A 1 256 ? -4.230 -12.061 7.115 1.00 91.38 256 ARG A N 1
ATOM 1855 C CA . ARG A 1 256 ? -3.682 -13.302 7.699 1.00 91.38 256 ARG A CA 1
ATOM 1856 C C . ARG A 1 256 ? -4.259 -14.565 7.085 1.00 91.38 256 ARG A C 1
ATOM 1858 O O . ARG A 1 256 ? -4.441 -15.563 7.792 1.00 91.38 256 ARG A O 1
ATOM 1865 N N . ASP A 1 257 ? -4.558 -14.510 5.795 1.00 92.00 257 ASP A N 1
ATOM 1866 C CA . ASP A 1 257 ? -4.991 -15.659 5.008 1.00 92.00 257 ASP A CA 1
ATOM 1867 C C . ASP A 1 257 ? -3.826 -16.368 4.283 1.00 92.00 257 ASP A C 1
ATOM 1869 O O . ASP A 1 257 ? -4.015 -17.465 3.752 1.00 92.00 257 ASP A O 1
ATOM 1873 N N . GLY A 1 258 ? -2.615 -15.802 4.361 1.00 94.12 258 GLY A N 1
ATOM 1874 C CA . GLY A 1 258 ? -1.394 -16.325 3.746 1.00 94.12 258 GLY A CA 1
ATOM 1875 C C . GLY A 1 258 ? -1.069 -15.708 2.386 1.00 94.12 258 GLY A C 1
ATOM 1876 O O . GLY A 1 258 ? 0.064 -15.860 1.929 1.00 94.12 258 GLY A O 1
ATOM 1877 N N . ASN A 1 259 ? -2.010 -14.977 1.784 1.00 96.62 259 ASN A N 1
ATOM 1878 C CA . ASN A 1 259 ? -1.756 -14.133 0.628 1.00 96.62 259 ASN A CA 1
ATOM 1879 C C . ASN A 1 259 ? -1.112 -12.815 1.071 1.00 96.62 259 ASN A C 1
ATOM 1881 O O . ASN A 1 259 ? -1.184 -12.400 2.224 1.00 96.62 259 ASN A O 1
ATOM 1885 N N . LEU A 1 260 ? -0.463 -12.128 0.140 1.00 97.75 260 LEU A N 1
ATOM 1886 C CA . LEU A 1 260 ? 0.102 -10.807 0.349 1.00 97.75 260 LEU A CA 1
ATOM 1887 C C . LEU A 1 260 ? -0.743 -9.757 -0.366 1.00 97.75 260 LEU A C 1
ATOM 1889 O O . LEU A 1 260 ? -0.687 -9.610 -1.591 1.00 97.75 260 LEU A O 1
ATOM 1893 N N . GLU A 1 261 ? -1.447 -8.938 0.409 1.00 97.88 261 GLU A N 1
ATOM 1894 C CA . GLU A 1 261 ? -2.057 -7.719 -0.099 1.00 97.88 261 GLU A CA 1
ATOM 1895 C C . GLU A 1 261 ? -0.981 -6.757 -0.608 1.00 97.88 261 GLU A C 1
ATOM 1897 O O . GLU A 1 261 ? -0.024 -6.401 0.091 1.00 97.88 261 GLU A O 1
ATOM 1902 N N . LEU A 1 262 ? -1.183 -6.262 -1.826 1.00 98.31 262 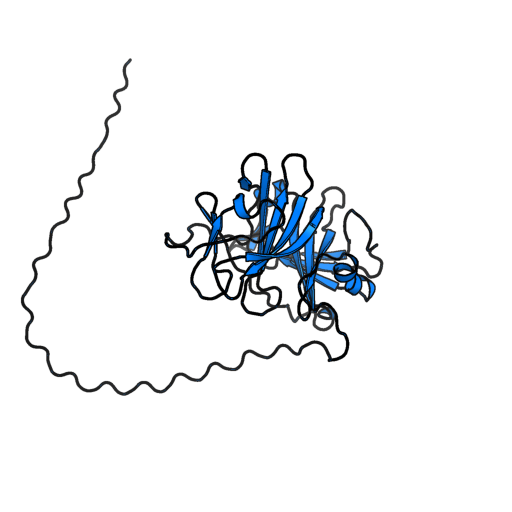LEU A N 1
ATOM 1903 C CA . LEU A 1 262 ? -0.312 -5.286 -2.458 1.00 98.31 262 LEU A CA 1
ATOM 1904 C C . LEU A 1 262 ? -0.911 -3.883 -2.336 1.00 98.31 262 LEU A C 1
ATOM 1906 O O . LEU A 1 262 ? -2.000 -3.607 -2.846 1.00 98.31 262 LEU A O 1
ATOM 1910 N N . LEU A 1 263 ? -0.167 -2.963 -1.719 1.00 98.00 263 LEU A N 1
ATOM 1911 C CA . LEU A 1 263 ? -0.518 -1.545 -1.682 1.00 98.00 263 LEU A CA 1
ATOM 1912 C C . LEU A 1 263 ? 0.226 -0.775 -2.764 1.00 98.00 263 LEU A C 1
ATOM 1914 O O . LEU A 1 263 ? 1.456 -0.688 -2.758 1.00 98.00 263 LEU A O 1
ATOM 1918 N N . VAL A 1 264 ? -0.536 -0.142 -3.651 1.00 97.75 264 VAL A N 1
ATOM 1919 C CA . VAL A 1 264 ? -0.009 0.636 -4.774 1.00 97.75 264 VAL A CA 1
ATOM 1920 C C . VAL A 1 264 ? -0.552 2.050 -4.714 1.00 97.75 264 VAL A C 1
ATOM 1922 O O . VAL A 1 264 ? -1.752 2.252 -4.546 1.00 97.75 264 VAL A O 1
ATOM 1925 N N . ALA A 1 265 ? 0.319 3.035 -4.900 1.00 96.75 265 ALA A N 1
ATOM 1926 C CA . ALA A 1 265 ? -0.079 4.406 -5.147 1.00 96.75 265 ALA A CA 1
ATOM 1927 C C . ALA A 1 265 ? 0.180 4.787 -6.603 1.00 96.75 265 ALA A C 1
ATOM 1929 O O . ALA A 1 265 ? 1.314 4.772 -7.074 1.00 96.75 265 ALA A O 1
ATOM 1930 N N . PHE A 1 266 ? -0.875 5.174 -7.306 1.00 97.00 266 PHE A N 1
ATOM 1931 C CA . PHE A 1 266 ? -0.810 5.652 -8.677 1.00 97.00 266 PHE A CA 1
ATOM 1932 C C . PHE A 1 266 ? -1.081 7.155 -8.719 1.00 97.00 266 PHE A C 1
ATOM 1934 O O . PHE A 1 266 ? -2.062 7.633 -8.154 1.00 97.00 266 PHE A O 1
ATOM 1941 N N . THR A 1 267 ? -0.224 7.911 -9.398 1.00 96.44 267 THR A N 1
ATOM 1942 C CA . THR A 1 267 ? -0.393 9.351 -9.614 1.00 96.44 267 THR A CA 1
ATOM 1943 C C . THR A 1 267 ? -0.411 9.620 -11.110 1.00 96.44 267 THR A C 1
ATOM 1945 O O . THR A 1 267 ? 0.628 9.537 -11.772 1.00 96.44 267 THR A O 1
ATOM 1948 N N . ALA A 1 268 ? -1.589 9.957 -11.635 1.00 95.44 268 ALA A N 1
ATOM 1949 C CA . ALA A 1 268 ? -1.722 10.400 -13.017 1.00 95.44 268 ALA A CA 1
ATOM 1950 C C . ALA A 1 268 ? -0.979 11.730 -13.224 1.00 95.44 268 ALA A C 1
ATOM 1952 O O . ALA A 1 268 ? -0.899 12.558 -12.312 1.00 95.44 268 ALA A O 1
ATOM 1953 N N . ALA A 1 269 ? -0.457 11.970 -14.422 1.00 95.81 269 ALA A N 1
ATOM 1954 C CA . ALA A 1 269 ? 0.215 13.217 -14.759 1.00 95.81 269 ALA A CA 1
ATOM 1955 C C . ALA A 1 269 ? -0.707 14.431 -14.522 1.00 95.81 269 ALA A C 1
ATOM 1957 O O . ALA A 1 269 ? -1.718 14.607 -15.199 1.00 95.81 269 ALA A O 1
ATOM 1958 N N . GLY A 1 270 ? -0.362 15.267 -13.536 1.00 93.44 270 GLY A N 1
ATOM 1959 C CA . GLY A 1 270 ? -1.173 16.422 -13.123 1.00 93.44 270 GLY A CA 1
ATOM 1960 C C . GLY A 1 270 ? -2.473 16.071 -12.384 1.00 93.44 270 GLY A C 1
ATOM 1961 O O . GLY A 1 270 ? -3.252 16.972 -12.080 1.00 93.44 270 GLY A O 1
ATOM 1962 N N . GLY A 1 271 ? -2.712 14.788 -12.105 1.00 94.50 271 GLY A N 1
ATOM 1963 C CA . GLY A 1 271 ? -3.866 14.291 -11.364 1.00 94.50 271 GLY A CA 1
ATOM 1964 C C . GLY A 1 271 ? -3.566 14.030 -9.885 1.00 94.50 271 GLY A C 1
ATOM 1965 O O . GLY A 1 271 ? -2.430 14.203 -9.432 1.00 94.50 271 GLY A O 1
ATOM 1966 N N . PRO A 1 272 ? -4.586 13.614 -9.117 1.00 93.75 272 PRO A N 1
ATOM 1967 C CA . PRO A 1 272 ? -4.409 13.269 -7.715 1.00 93.75 272 PRO A CA 1
ATOM 1968 C C . PRO A 1 272 ? -3.713 11.910 -7.555 1.00 93.75 272 PRO A C 1
ATOM 1970 O O . PRO A 1 272 ? -3.678 11.092 -8.483 1.00 93.75 272 PRO A O 1
ATOM 1973 N N . ARG A 1 273 ? -3.192 11.646 -6.354 1.00 93.31 273 ARG A N 1
ATOM 1974 C CA . ARG A 1 273 ? -2.596 10.353 -6.013 1.00 93.31 273 ARG A CA 1
ATOM 1975 C C . ARG A 1 273 ? -3.696 9.421 -5.522 1.00 93.31 273 ARG A C 1
ATOM 1977 O O . ARG A 1 273 ? -4.450 9.765 -4.629 1.00 93.31 273 ARG A O 1
ATOM 1984 N N . THR A 1 274 ? -3.808 8.229 -6.085 1.00 95.81 274 THR A N 1
ATOM 1985 C CA . THR A 1 274 ? -4.774 7.214 -5.648 1.00 95.81 274 THR A CA 1
ATOM 1986 C C . THR A 1 274 ? -4.021 6.049 -5.040 1.00 95.81 274 THR A C 1
ATOM 1988 O O . THR A 1 274 ? -3.187 5.454 -5.715 1.00 95.81 274 THR A O 1
ATOM 1991 N N . VAL A 1 275 ? -4.315 5.712 -3.788 1.00 96.69 275 VAL A N 1
ATOM 1992 C CA . VAL A 1 275 ? -3.782 4.509 -3.141 1.00 96.69 275 VAL A CA 1
ATOM 1993 C C . VAL A 1 275 ? -4.827 3.413 -3.239 1.00 96.69 275 VAL A C 1
ATOM 1995 O O . VAL A 1 275 ? -5.990 3.645 -2.920 1.00 96.69 275 VAL A O 1
ATOM 1998 N N . ALA A 1 276 ? -4.426 2.232 -3.684 1.00 97.88 276 ALA A N 1
ATOM 1999 C CA . ALA A 1 276 ? -5.275 1.062 -3.816 1.00 97.88 276 ALA A CA 1
ATOM 2000 C C . ALA A 1 276 ? -4.646 -0.138 -3.110 1.00 97.88 276 ALA A C 1
ATOM 2002 O O . ALA A 1 276 ? -3.421 -0.243 -3.018 1.00 97.88 276 ALA A O 1
ATOM 2003 N N . ILE A 1 277 ? -5.509 -1.025 -2.629 1.00 98.06 277 ILE A N 1
ATOM 2004 C CA . ILE A 1 277 ? -5.145 -2.330 -2.088 1.00 98.06 277 ILE A CA 1
ATOM 2005 C C . ILE A 1 277 ? -5.649 -3.411 -3.041 1.00 98.06 277 ILE A C 1
ATOM 2007 O O . ILE A 1 277 ? -6.805 -3.381 -3.481 1.00 98.06 277 ILE A O 1
ATOM 2011 N N . TYR A 1 278 ? -4.757 -4.334 -3.373 1.00 98.56 278 TYR A N 1
ATOM 2012 C CA . TYR A 1 278 ? -5.026 -5.469 -4.238 1.00 98.56 278 TYR A CA 1
ATOM 2013 C C . TYR A 1 278 ? -4.802 -6.769 -3.474 1.00 98.56 278 TYR A C 1
ATOM 2015 O O . TYR A 1 278 ? -3.848 -6.859 -2.707 1.00 98.56 278 TYR A O 1
ATOM 2023 N N . THR A 1 279 ? -5.641 -7.767 -3.734 1.00 97.88 279 THR A N 1
ATOM 2024 C CA . THR A 1 279 ? -5.511 -9.124 -3.183 1.00 97.88 279 THR A CA 1
ATOM 2025 C C . THR A 1 279 ? -5.402 -10.115 -4.342 1.00 97.88 279 THR A C 1
ATOM 2027 O O . THR A 1 279 ? -6.122 -9.942 -5.334 1.00 97.88 279 THR A O 1
ATOM 2030 N N . PRO A 1 280 ? -4.554 -11.150 -4.256 1.00 97.88 280 PRO A N 1
ATOM 2031 C CA . PRO A 1 280 ? -4.555 -12.240 -5.227 1.00 97.88 280 PRO A CA 1
ATOM 2032 C C . PRO A 1 280 ? -5.937 -12.889 -5.380 1.00 97.88 280 PRO A C 1
ATOM 2034 O O . PRO A 1 280 ? -6.679 -13.084 -4.416 1.00 97.88 280 PRO A O 1
ATOM 2037 N N . ALA A 1 281 ? -6.313 -13.209 -6.616 1.00 96.88 281 ALA A N 1
ATOM 2038 C CA . ALA A 1 281 ? -7.505 -14.001 -6.891 1.00 96.88 281 ALA A CA 1
ATOM 2039 C C . ALA A 1 281 ? -7.243 -15.486 -6.591 1.00 96.88 281 ALA A C 1
ATOM 2041 O O . ALA A 1 281 ? -6.171 -16.001 -6.881 1.00 96.88 281 ALA A O 1
ATOM 2042 N N . SER A 1 282 ? -8.260 -16.226 -6.147 1.00 89.75 282 SER A N 1
ATOM 2043 C CA . SER A 1 282 ? -8.175 -17.678 -5.894 1.00 89.75 282 SER A CA 1
ATOM 2044 C C . SER A 1 282 ? -8.135 -18.558 -7.160 1.00 89.75 282 SER A C 1
ATOM 2046 O O . SER A 1 282 ? -8.384 -19.761 -7.093 1.00 89.75 282 SER A O 1
ATOM 2048 N N . GLY A 1 283 ? -7.885 -17.971 -8.333 1.00 90.50 283 GLY A N 1
ATOM 2049 C CA . GLY A 1 283 ? -8.010 -18.631 -9.632 1.00 90.50 283 GLY A CA 1
ATOM 2050 C C . GLY A 1 283 ? -6.903 -18.228 -10.608 1.00 90.50 283 GLY A C 1
ATOM 2051 O O . GLY A 1 283 ? -5.743 -18.531 -10.350 1.00 90.50 283 GLY A O 1
ATOM 2052 N N . PRO A 1 284 ? -7.222 -17.627 -11.772 1.00 93.81 284 PRO A N 1
ATOM 2053 C CA . PRO A 1 284 ? -6.181 -17.157 -12.683 1.00 93.81 284 PRO A CA 1
ATOM 2054 C C . PRO A 1 284 ? -5.272 -16.143 -11.979 1.00 93.81 284 PRO A C 1
ATOM 2056 O O . PRO A 1 284 ? -5.739 -15.407 -11.111 1.00 93.81 284 PRO A O 1
ATOM 2059 N N . ILE A 1 285 ? -4.003 -16.079 -12.397 1.00 97.62 285 ILE A N 1
ATOM 2060 C CA . ILE A 1 285 ? -3.028 -15.122 -11.862 1.00 97.62 285 ILE A CA 1
ATOM 2061 C C . ILE A 1 285 ? -3.527 -13.706 -12.143 1.00 97.62 285 ILE A C 1
ATOM 2063 O O . ILE A 1 285 ? -3.428 -13.196 -13.261 1.00 97.62 285 ILE A O 1
ATOM 2067 N N . ARG A 1 286 ? -4.101 -13.092 -11.114 1.00 98.25 286 ARG A N 1
ATOM 2068 C CA . ARG A 1 286 ? -4.747 -11.789 -11.172 1.00 98.25 286 ARG A CA 1
ATOM 2069 C C . ARG A 1 286 ? -4.746 -11.164 -9.789 1.00 98.25 286 ARG A C 1
ATOM 2071 O O . ARG A 1 286 ? -4.981 -11.841 -8.792 1.00 98.25 286 ARG A O 1
ATOM 2078 N N . LEU A 1 287 ? -4.555 -9.855 -9.755 1.00 98.56 287 LEU A N 1
ATOM 2079 C CA . LEU A 1 287 ? -4.736 -9.034 -8.569 1.00 98.56 287 LEU A CA 1
ATOM 2080 C C . LEU A 1 287 ? -6.094 -8.342 -8.628 1.00 98.56 287 LEU A C 1
ATOM 2082 O O . LEU A 1 287 ? -6.327 -7.496 -9.491 1.00 98.56 287 LEU A O 1
ATOM 2086 N N . GLU A 1 288 ? -6.980 -8.688 -7.700 1.00 98.12 288 GLU A N 1
ATOM 2087 C CA . GLU A 1 288 ? -8.293 -8.063 -7.565 1.00 98.12 288 GLU A CA 1
ATOM 2088 C C . GLU A 1 288 ? -8.173 -6.773 -6.764 1.00 98.12 288 GLU A C 1
ATOM 2090 O O . GLU A 1 288 ? -7.703 -6.773 -5.622 1.00 98.12 288 GLU A O 1
ATOM 2095 N N . ARG A 1 289 ? -8.625 -5.658 -7.338 1.00 97.94 289 ARG A N 1
ATOM 2096 C CA . ARG A 1 289 ? -8.622 -4.378 -6.630 1.00 97.94 289 ARG A CA 1
ATOM 2097 C C . ARG A 1 289 ? -9.756 -4.366 -5.620 1.00 97.94 289 ARG A C 1
ATOM 2099 O O . ARG A 1 289 ? -10.924 -4.242 -5.983 1.00 97.94 289 ARG A O 1
ATOM 2106 N N . ARG A 1 290 ? -9.424 -4.447 -4.333 1.00 97.44 290 ARG A N 1
ATOM 2107 C CA . ARG A 1 290 ? -10.443 -4.513 -3.280 1.00 97.44 290 ARG A CA 1
ATOM 2108 C C . ARG A 1 290 ? -10.980 -3.145 -2.888 1.00 97.44 290 ARG A C 1
ATOM 2110 O O . ARG A 1 290 ? -12.179 -2.986 -2.692 1.00 97.44 290 ARG A O 1
ATOM 2117 N N . ALA A 1 291 ? -10.099 -2.154 -2.780 1.00 97.44 291 ALA A N 1
ATOM 2118 C CA . ALA A 1 291 ? -10.474 -0.802 -2.386 1.00 97.44 291 ALA A CA 1
ATOM 2119 C C . ALA A 1 291 ? -9.456 0.235 -2.871 1.00 97.44 291 ALA A C 1
ATOM 2121 O O . ALA A 1 291 ? -8.307 -0.091 -3.178 1.00 97.44 291 ALA A O 1
ATOM 2122 N N . ALA A 1 292 ? -9.872 1.503 -2.922 1.00 97.19 292 ALA A N 1
ATOM 2123 C CA . ALA A 1 292 ? -8.973 2.609 -3.218 1.00 97.19 292 ALA A CA 1
ATOM 2124 C C . ALA A 1 292 ? -9.463 3.955 -2.694 1.00 97.19 292 ALA A C 1
ATOM 2126 O O . ALA A 1 292 ? -10.662 4.216 -2.640 1.00 97.19 292 ALA A O 1
ATOM 2127 N N . VAL A 1 293 ? -8.508 4.827 -2.391 1.00 95.12 293 VAL A N 1
ATOM 2128 C CA . VAL A 1 293 ? -8.724 6.156 -1.825 1.00 95.12 293 VAL A CA 1
ATOM 2129 C C . VAL A 1 293 ? -7.878 7.194 -2.560 1.00 95.12 293 VAL A C 1
ATOM 2131 O O . VAL A 1 293 ? -6.706 6.963 -2.864 1.00 95.12 293 VAL A O 1
ATOM 2134 N N . VAL A 1 294 ? -8.479 8.347 -2.854 1.00 93.38 294 VAL A N 1
ATOM 2135 C CA . VAL A 1 294 ? -7.791 9.503 -3.444 1.00 93.38 294 VAL A CA 1
ATOM 2136 C C . VAL A 1 294 ? -7.143 10.335 -2.331 1.00 93.38 294 VAL A C 1
ATOM 2138 O O . VAL A 1 294 ? -7.748 10.550 -1.281 1.00 93.38 294 VAL A O 1
ATOM 2141 N N . ARG A 1 295 ? -5.907 10.775 -2.560 1.00 86.62 295 ARG A N 1
ATOM 2142 C CA . ARG A 1 295 ? -5.006 11.469 -1.635 1.00 86.62 295 ARG A CA 1
ATOM 2143 C C . ARG A 1 295 ? -4.493 12.767 -2.248 1.00 86.62 295 ARG A C 1
ATOM 2145 O O . ARG A 1 295 ? -4.219 12.786 -3.473 1.00 86.62 295 ARG A O 1
#